Protein AF-A0A7S0SGT6-F1 (afdb_monomer_lite)

pLDDT: mean 94.24, std 4.9, range [61.28, 98.38]

Sequence (228 aa):
CDRKTGECRSRSALHLDAFAWVKRDSYLPAGSHGLKAVTKAKLGYNPVEVDPEDMLPFAQEQPHTMAAYSVSDAVSTYYLYMTYVHPFIFSLATIIPMSPDEVLRKGSGTLCEALLMVEAFRGNIVCPNKTASPGEKHYKGHLLESETYIGGHVECLEAGVFRSDIPCKFRLQPKGYQGLLDSLDDDLKYALQTEGKGMAPEDCGNYQEVRAAIASKLEALRDNPVQM

Radius of gyration: 28.77 Å; chains: 1; bounding box: 71×46×70 Å

Secondary structure (DSSP, 8-state):
--TTT-----SSS----HHHHHHHHS---GGG-SHHHHIIIIISS------GGGHHHHHHH-HHHHHHHHHHHHHHHHHHIIIIIHHHHHHHHHHSSS-HHHHHHS-HHHHHHHHHHHHHHHTTPPPPPPPPPPS--EETTEE-S--------------S---TTS---EE--HHHHHHHHHHHHHHHHHIIIIITTS--GGG-TTHHHHHHHHHHHHHHHHH--EE-

Structure (mmCIF, N/CA/C/O backbone):
data_AF-A0A7S0SGT6-F1
#
_entry.id   AF-A0A7S0SGT6-F1
#
loop_
_atom_site.group_PDB
_atom_site.id
_atom_site.type_symbol
_atom_site.label_atom_id
_atom_site.label_alt_id
_atom_site.label_comp_id
_atom_site.label_asym_id
_atom_site.label_entity_id
_atom_site.label_seq_id
_atom_site.pdbx_PDB_ins_code
_atom_site.Cartn_x
_atom_site.Cartn_y
_atom_site.Cartn_z
_atom_site.occupancy
_atom_site.B_iso_or_equiv
_atom_site.auth_seq_id
_atom_site.auth_comp_id
_atom_site.auth_asym_id
_atom_site.auth_atom_id
_atom_site.pdbx_PDB_model_num
ATOM 1 N N . CYS A 1 1 ? 6.553 -10.078 -29.722 1.00 61.28 1 CYS A N 1
ATOM 2 C CA . CYS A 1 1 ? 5.843 -9.158 -28.816 1.00 61.28 1 CYS A CA 1
ATOM 3 C C . CYS A 1 1 ? 4.440 -8.942 -29.362 1.00 61.28 1 CYS A C 1
ATOM 5 O O . CYS A 1 1 ? 4.258 -8.990 -30.579 1.00 61.28 1 CYS A O 1
ATOM 7 N N . ASP A 1 2 ? 3.454 -8.824 -28.480 1.00 73.50 2 ASP A N 1
ATOM 8 C CA . ASP A 1 2 ? 2.072 -8.521 -28.834 1.00 73.50 2 ASP A CA 1
ATOM 9 C C . ASP A 1 2 ? 2.040 -7.157 -29.535 1.00 73.50 2 ASP A C 1
ATOM 11 O O . ASP A 1 2 ? 2.496 -6.153 -28.993 1.00 73.50 2 ASP A O 1
ATOM 15 N N . ARG A 1 3 ? 1.552 -7.125 -30.778 1.00 73.44 3 ARG A N 1
ATOM 16 C CA . ARG A 1 3 ? 1.540 -5.905 -31.597 1.00 73.44 3 ARG A CA 1
ATOM 17 C C . ARG A 1 3 ? 0.498 -4.883 -31.137 1.00 73.44 3 ARG A C 1
ATOM 19 O O . ARG A 1 3 ? 0.587 -3.735 -31.551 1.00 73.44 3 ARG A O 1
ATOM 26 N N . LYS A 1 4 ? -0.489 -5.287 -30.331 1.00 76.62 4 LYS A N 1
ATOM 27 C CA . LYS A 1 4 ? -1.540 -4.401 -29.817 1.00 76.62 4 LYS A CA 1
ATOM 28 C C . LYS A 1 4 ? -1.130 -3.740 -28.510 1.00 76.62 4 LYS A C 1
ATOM 30 O O . LYS A 1 4 ? -1.381 -2.556 -28.337 1.00 76.62 4 LYS A O 1
ATOM 35 N N . THR A 1 5 ? -0.519 -4.496 -27.601 1.00 81.31 5 THR A N 1
ATOM 36 C CA . THR A 1 5 ? -0.118 -3.978 -26.281 1.00 81.31 5 THR A CA 1
ATOM 37 C C . THR A 1 5 ? 1.349 -3.557 -26.217 1.00 81.31 5 THR A C 1
ATOM 39 O O . THR A 1 5 ? 1.741 -2.869 -25.283 1.00 81.31 5 THR A O 1
ATOM 42 N N . GLY A 1 6 ? 2.175 -3.966 -27.185 1.00 84.62 6 GLY A N 1
ATOM 43 C CA . GLY A 1 6 ? 3.627 -3.765 -27.152 1.00 84.62 6 GLY A CA 1
ATOM 44 C C . GLY A 1 6 ? 4.355 -4.713 -26.192 1.00 84.62 6 GLY A C 1
ATOM 45 O O . GLY A 1 6 ? 5.578 -4.671 -26.091 1.00 84.62 6 GLY A O 1
ATOM 46 N N . GLU A 1 7 ? 3.638 -5.602 -25.503 1.00 89.25 7 GLU A N 1
ATOM 47 C CA . GLU A 1 7 ? 4.208 -6.462 -24.470 1.00 89.25 7 GLU A CA 1
ATOM 48 C C . GLU A 1 7 ? 4.939 -7.666 -25.073 1.00 89.25 7 GLU A C 1
ATOM 50 O O . GLU A 1 7 ? 4.421 -8.398 -25.924 1.00 89.25 7 GLU A O 1
ATOM 55 N N . CYS A 1 8 ? 6.153 -7.937 -24.606 1.00 90.06 8 CYS A N 1
ATOM 56 C CA . CYS A 1 8 ? 6.873 -9.139 -25.001 1.00 90.06 8 CYS A CA 1
ATOM 57 C C . CYS A 1 8 ? 6.457 -10.312 -24.108 1.00 90.06 8 CYS A C 1
ATOM 59 O O . CYS A 1 8 ? 6.700 -10.309 -22.907 1.00 90.06 8 CYS A O 1
ATOM 61 N N . ARG A 1 9 ? 5.795 -11.302 -24.715 1.00 88.88 9 ARG A N 1
ATOM 62 C CA . ARG A 1 9 ? 5.305 -12.525 -24.069 1.00 88.88 9 ARG A CA 1
ATOM 63 C C . ARG A 1 9 ? 5.860 -13.746 -24.792 1.00 88.88 9 ARG A C 1
ATOM 65 O O . ARG A 1 9 ? 6.100 -13.691 -26.002 1.00 88.88 9 ARG A O 1
ATOM 72 N N . SER A 1 10 ? 6.023 -14.847 -24.069 1.00 88.56 10 SER A N 1
ATOM 73 C CA . SER A 1 10 ? 6.433 -16.132 -24.637 1.00 88.56 10 SER A CA 1
ATOM 74 C C . SER A 1 10 ? 5.564 -17.267 -24.087 1.00 88.56 10 SER A C 1
ATOM 76 O O . SER A 1 10 ? 4.900 -17.103 -23.066 1.00 88.56 10 SER A O 1
ATOM 78 N N . ARG A 1 11 ? 5.536 -18.412 -24.782 1.00 86.44 11 ARG A N 1
ATOM 79 C CA . ARG A 1 11 ? 4.749 -19.583 -24.352 1.00 86.44 11 ARG A CA 1
ATOM 80 C C . ARG A 1 11 ? 5.443 -20.400 -23.263 1.00 86.44 11 ARG A C 1
ATOM 82 O O . ARG A 1 11 ? 4.766 -20.998 -22.440 1.00 86.44 11 ARG A O 1
ATOM 89 N N . SER A 1 12 ? 6.771 -20.461 -23.296 1.00 91.06 12 SER A N 1
ATOM 90 C CA . SER A 1 12 ? 7.583 -21.342 -22.448 1.00 91.06 12 SER A CA 1
ATOM 91 C C . SER A 1 12 ? 8.250 -20.623 -21.276 1.00 91.06 12 SER A C 1
ATOM 93 O O . SER A 1 12 ? 8.694 -21.279 -20.342 1.00 91.06 12 SER A O 1
ATOM 95 N N . ALA A 1 13 ? 8.333 -19.293 -21.319 1.00 91.75 13 ALA A N 1
ATOM 96 C CA . ALA A 1 13 ? 8.926 -18.466 -20.276 1.00 91.75 13 ALA A CA 1
ATOM 97 C C . ALA A 1 13 ? 8.054 -17.236 -19.992 1.00 91.75 13 ALA A C 1
ATOM 99 O O . ALA A 1 13 ? 7.666 -16.496 -20.903 1.00 91.75 13 ALA A O 1
ATOM 100 N N . LEU A 1 14 ? 7.758 -17.010 -18.715 1.00 93.19 14 LEU A N 1
ATOM 101 C CA . LEU A 1 14 ? 7.015 -15.837 -18.269 1.00 93.19 14 LEU A CA 1
ATOM 102 C C . LEU A 1 14 ? 7.928 -14.611 -18.315 1.00 93.19 14 LEU A C 1
ATOM 104 O O . LEU A 1 14 ? 9.066 -14.663 -17.851 1.00 93.19 14 LEU A O 1
ATOM 108 N N . HIS A 1 15 ? 7.420 -13.504 -18.846 1.00 94.88 15 HIS A N 1
ATOM 109 C CA . HIS A 1 15 ? 8.108 -12.222 -18.790 1.00 94.88 15 HIS A CA 1
ATOM 110 C C . HIS A 1 15 ? 7.475 -11.394 -17.674 1.00 94.88 15 HIS A C 1
ATOM 112 O O . HIS A 1 15 ? 6.377 -10.865 -17.834 1.00 94.88 15 HIS A O 1
ATOM 118 N N . LEU A 1 16 ? 8.145 -11.303 -16.529 1.00 95.19 16 LEU A N 1
ATOM 119 C CA . LEU A 1 16 ? 7.627 -10.600 -15.357 1.00 95.19 16 LEU A CA 1
ATOM 120 C C . LEU A 1 16 ? 8.305 -9.237 -15.231 1.00 95.19 16 LEU A C 1
ATOM 122 O O . LEU A 1 16 ? 9.374 -9.106 -14.643 1.00 95.19 16 LEU A O 1
ATOM 126 N N . ASP A 1 17 ? 7.668 -8.229 -15.820 1.00 95.94 17 ASP A N 1
ATOM 127 C CA . ASP A 1 17 ? 8.129 -6.845 -15.764 1.00 95.94 17 ASP A CA 1
ATOM 128 C C . ASP A 1 17 ? 7.878 -6.247 -14.369 1.00 95.94 17 ASP A C 1
ATOM 130 O O . ASP A 1 17 ? 6.746 -5.904 -14.010 1.00 95.94 17 ASP A O 1
ATOM 134 N N . ALA A 1 18 ? 8.944 -6.104 -13.579 1.00 96.88 18 ALA A N 1
ATOM 135 C CA . ALA A 1 18 ? 8.877 -5.530 -12.238 1.00 96.88 18 ALA A CA 1
ATOM 136 C C . ALA A 1 18 ? 8.297 -4.105 -12.231 1.00 96.88 18 ALA A C 1
ATOM 138 O O . ALA A 1 18 ? 7.716 -3.691 -11.230 1.00 96.88 18 ALA A O 1
ATOM 139 N N . PHE A 1 19 ? 8.379 -3.364 -13.340 1.00 97.06 19 PHE A N 1
ATOM 140 C CA . PHE A 1 19 ? 7.822 -2.019 -13.425 1.00 97.06 19 PHE A CA 1
ATOM 141 C C . PHE A 1 19 ? 6.289 -2.007 -13.371 1.00 97.06 19 PHE A C 1
ATOM 143 O O . PHE A 1 19 ? 5.701 -1.084 -12.803 1.00 97.06 19 PHE A O 1
AT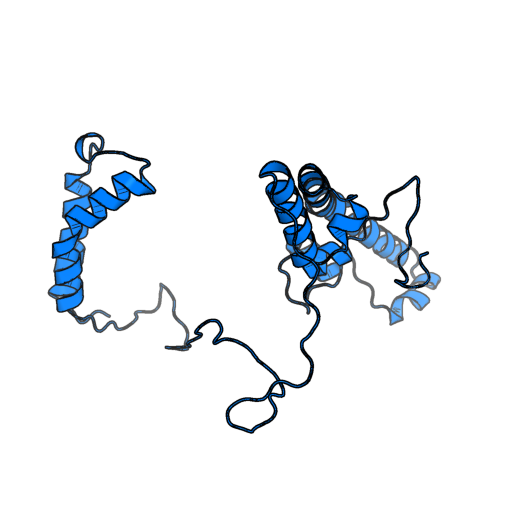OM 150 N N . ALA A 1 20 ? 5.627 -3.046 -13.891 1.00 96.19 20 ALA A N 1
ATOM 151 C CA . ALA A 1 20 ? 4.176 -3.195 -13.762 1.00 96.19 20 ALA A CA 1
ATOM 152 C C . ALA A 1 20 ? 3.764 -3.330 -12.286 1.00 96.19 20 ALA A C 1
ATOM 154 O O . ALA A 1 20 ? 2.832 -2.659 -11.837 1.00 96.19 20 ALA A O 1
ATOM 155 N N . TRP A 1 21 ? 4.525 -4.113 -11.514 1.00 98.00 21 TRP A N 1
ATOM 156 C CA . TRP A 1 21 ? 4.346 -4.223 -10.066 1.00 98.00 21 TRP A CA 1
ATOM 157 C C . TRP A 1 21 ? 4.651 -2.899 -9.357 1.00 98.00 21 TRP A C 1
ATOM 159 O O . TRP A 1 21 ? 3.884 -2.479 -8.494 1.00 98.00 21 TRP A O 1
ATOM 169 N N . VAL A 1 22 ? 5.717 -2.188 -9.751 1.00 97.88 22 VAL A N 1
ATOM 170 C CA . VAL A 1 22 ? 6.055 -0.880 -9.165 1.00 97.88 22 VAL A CA 1
ATOM 171 C C . VAL A 1 22 ? 4.887 0.094 -9.293 1.00 97.88 22 VAL A C 1
ATOM 173 O O . VAL A 1 22 ? 4.490 0.704 -8.303 1.00 97.88 22 VAL A O 1
ATOM 176 N N . LYS A 1 23 ? 4.286 0.207 -10.478 1.00 96.69 23 LYS A N 1
ATOM 177 C CA . LYS A 1 23 ? 3.174 1.138 -10.699 1.00 96.69 23 LYS A CA 1
ATOM 178 C C . LYS A 1 23 ? 1.919 0.783 -9.915 1.00 96.69 23 LYS A C 1
ATOM 180 O O . LYS A 1 23 ? 1.235 1.685 -9.442 1.00 96.69 23 LYS A O 1
ATOM 185 N N . ARG A 1 24 ? 1.588 -0.509 -9.839 1.00 96.69 24 ARG A N 1
ATOM 186 C CA . ARG A 1 24 ? 0.299 -0.966 -9.312 1.00 96.69 24 ARG A CA 1
ATOM 187 C C . ARG A 1 24 ? 0.330 -1.250 -7.813 1.00 96.69 24 ARG A C 1
ATOM 189 O O . ARG A 1 24 ? -0.599 -0.867 -7.113 1.00 96.69 24 ARG A O 1
ATOM 196 N N . ASP A 1 25 ? 1.389 -1.896 -7.335 1.00 97.50 25 ASP A N 1
ATOM 197 C CA . ASP A 1 25 ? 1.392 -2.584 -6.039 1.00 97.50 25 ASP A CA 1
ATOM 198 C C . ASP A 1 25 ? 2.491 -2.095 -5.082 1.00 97.50 25 ASP A C 1
ATOM 200 O O . ASP A 1 25 ? 2.506 -2.480 -3.915 1.00 97.50 25 ASP A O 1
ATOM 204 N N . SER A 1 26 ? 3.432 -1.248 -5.522 1.00 96.44 26 SER A N 1
ATOM 205 C CA . SER A 1 26 ? 4.535 -0.823 -4.641 1.00 96.44 26 SER A CA 1
ATOM 206 C C . SER A 1 26 ? 4.148 0.211 -3.584 1.00 96.44 26 SER A C 1
ATOM 208 O O . SER A 1 26 ? 4.917 0.396 -2.632 1.00 96.44 26 SER A O 1
ATOM 210 N N . TYR A 1 27 ? 3.008 0.890 -3.769 1.00 95.88 27 TYR A N 1
ATOM 211 C CA . TYR A 1 27 ? 2.570 2.063 -3.000 1.00 95.88 27 TYR A CA 1
ATOM 212 C C . TYR A 1 27 ? 3.562 3.240 -3.014 1.00 95.88 27 TYR A C 1
ATOM 214 O O . TYR A 1 27 ? 3.470 4.149 -2.191 1.00 95.88 27 TYR A O 1
ATOM 222 N N . LEU A 1 28 ? 4.517 3.251 -3.950 1.00 96.44 28 LEU A N 1
ATOM 223 C CA . LEU A 1 28 ? 5.422 4.381 -4.124 1.00 96.44 28 LEU A CA 1
ATOM 224 C C . LEU A 1 28 ? 4.722 5.518 -4.880 1.00 96.44 28 LEU A C 1
ATOM 226 O O . LEU A 1 28 ? 3.935 5.253 -5.796 1.00 96.44 28 LEU A O 1
ATOM 230 N N . PRO A 1 29 ? 5.025 6.787 -4.552 1.00 96.00 29 PRO A N 1
ATOM 231 C CA . PRO A 1 29 ? 4.527 7.917 -5.323 1.00 96.00 29 PRO A CA 1
ATOM 232 C C . PRO A 1 29 ? 5.068 7.853 -6.755 1.00 96.00 29 PRO A C 1
ATOM 234 O O . PRO A 1 29 ? 6.189 7.396 -6.980 1.00 96.00 29 PRO A O 1
ATOM 237 N N . ALA A 1 30 ? 4.294 8.354 -7.721 1.00 92.88 30 ALA A N 1
ATOM 238 C CA . ALA A 1 30 ? 4.632 8.267 -9.146 1.00 92.88 30 ALA A CA 1
ATOM 239 C C . ALA A 1 30 ? 6.024 8.840 -9.484 1.00 92.88 30 ALA A C 1
ATOM 241 O O . ALA A 1 30 ? 6.743 8.279 -10.307 1.00 92.88 30 ALA A O 1
ATOM 242 N N . GLY A 1 31 ? 6.451 9.903 -8.790 1.00 93.81 31 GLY A N 1
ATOM 243 C CA . GLY A 1 31 ? 7.789 10.492 -8.946 1.00 93.81 31 GLY A CA 1
ATOM 244 C C . GLY A 1 31 ? 8.949 9.609 -8.458 1.00 93.81 31 GLY A C 1
ATOM 245 O O . GLY A 1 31 ? 10.107 9.945 -8.672 1.00 93.81 31 GLY A O 1
ATOM 246 N N . SER A 1 32 ? 8.667 8.480 -7.805 1.00 95.12 32 SER A N 1
ATOM 247 C CA . SER A 1 32 ? 9.659 7.549 -7.251 1.00 95.12 32 SER A CA 1
ATOM 248 C C . SER A 1 32 ? 9.580 6.152 -7.872 1.00 95.12 32 SER A C 1
ATOM 250 O O . SER A 1 32 ? 10.050 5.186 -7.279 1.00 95.12 32 SER A O 1
ATOM 252 N N . HIS A 1 33 ? 8.994 6.023 -9.066 1.00 97.12 33 HIS A N 1
ATOM 253 C CA . HIS A 1 33 ? 8.891 4.740 -9.777 1.00 97.12 33 HIS A CA 1
ATOM 254 C C . HIS A 1 33 ? 10.156 4.358 -10.563 1.00 97.12 33 HIS A C 1
ATOM 256 O O . HIS A 1 33 ? 10.217 3.263 -11.117 1.00 97.12 33 HIS A O 1
ATOM 262 N N . GLY A 1 34 ? 11.165 5.232 -10.623 1.00 96.06 34 GLY A N 1
ATOM 263 C CA . GLY A 1 34 ? 12.453 4.919 -11.249 1.00 96.06 34 GLY A CA 1
ATOM 264 C C . GLY A 1 34 ? 13.243 3.874 -10.456 1.00 96.06 34 GLY A C 1
ATOM 265 O O . GLY A 1 34 ? 13.204 3.879 -9.224 1.00 96.06 34 GLY A O 1
ATOM 266 N N . LEU A 1 35 ? 13.996 3.011 -11.151 1.00 96.38 35 LEU A N 1
ATOM 267 C CA . LEU A 1 35 ? 14.708 1.874 -10.548 1.00 96.38 35 LEU A CA 1
ATOM 268 C C . LEU A 1 35 ? 15.567 2.289 -9.348 1.00 96.38 35 LEU A C 1
ATOM 270 O O . LEU A 1 35 ? 15.472 1.672 -8.296 1.00 96.38 35 LEU A O 1
ATOM 274 N N . LYS A 1 36 ? 16.308 3.397 -9.446 1.00 93.69 36 LYS A N 1
ATOM 275 C CA . LYS A 1 36 ? 17.099 3.945 -8.333 1.00 93.69 36 LYS A CA 1
ATOM 276 C C . LYS A 1 36 ? 16.270 4.196 -7.070 1.00 93.69 36 LYS A C 1
ATOM 278 O O . LYS A 1 36 ? 16.639 3.758 -5.980 1.00 93.69 36 LYS A O 1
ATOM 283 N N . ALA A 1 37 ? 15.161 4.922 -7.209 1.00 96.31 37 ALA A N 1
ATOM 284 C CA . ALA A 1 37 ? 14.299 5.273 -6.084 1.00 96.31 37 ALA A CA 1
ATOM 285 C C . ALA A 1 37 ? 13.630 4.025 -5.494 1.00 96.31 37 ALA A C 1
ATOM 287 O O . ALA A 1 37 ? 13.563 3.883 -4.273 1.00 96.31 37 ALA A O 1
ATOM 288 N N . VAL A 1 38 ? 13.214 3.094 -6.356 1.00 97.56 38 VAL A N 1
ATOM 289 C CA . VAL A 1 38 ? 12.639 1.807 -5.953 1.00 97.56 38 VAL A CA 1
ATOM 290 C C . VAL A 1 38 ? 13.663 0.966 -5.190 1.00 97.56 38 VAL A C 1
ATOM 292 O O . VAL A 1 38 ? 13.349 0.485 -4.106 1.00 97.56 38 VAL A O 1
ATOM 295 N N . THR A 1 39 ? 14.892 0.833 -5.691 1.00 96.88 39 THR A N 1
ATOM 296 C CA . THR A 1 39 ? 15.988 0.113 -5.024 1.00 96.88 39 THR A CA 1
ATOM 297 C C . THR A 1 39 ? 16.282 0.712 -3.656 1.00 96.88 39 THR A C 1
ATOM 299 O O . THR A 1 39 ? 16.334 -0.014 -2.668 1.00 96.88 39 THR A O 1
ATOM 302 N N . LYS A 1 40 ? 16.370 2.041 -3.553 1.00 96.69 40 LYS A N 1
ATOM 303 C CA . LYS A 1 40 ? 16.580 2.708 -2.265 1.00 96.69 40 LYS A CA 1
ATOM 304 C C . LYS A 1 40 ? 15.435 2.447 -1.284 1.00 96.69 40 LYS A C 1
ATOM 306 O O . LYS A 1 40 ? 15.685 2.140 -0.123 1.00 96.69 40 LYS A O 1
ATOM 311 N N . ALA A 1 41 ? 14.190 2.554 -1.745 1.00 96.88 41 ALA A N 1
ATOM 312 C CA . ALA A 1 41 ? 13.009 2.427 -0.895 1.00 96.88 41 ALA A CA 1
ATOM 313 C C . ALA A 1 41 ? 12.679 0.976 -0.504 1.00 96.88 41 ALA A C 1
ATOM 315 O O . ALA A 1 41 ? 12.153 0.747 0.582 1.00 96.88 41 ALA A O 1
ATOM 316 N N . LYS A 1 42 ? 12.938 0.005 -1.388 1.00 97.06 42 LYS A N 1
ATOM 317 C CA . LYS A 1 42 ? 12.569 -1.406 -1.195 1.00 97.06 42 LYS A CA 1
ATOM 318 C C . LYS A 1 42 ? 13.759 -2.284 -0.813 1.00 97.06 42 LYS A C 1
ATOM 320 O O . LYS A 1 42 ? 13.611 -3.144 0.037 1.00 97.06 42 LYS A O 1
ATOM 325 N N . LEU A 1 43 ? 14.935 -2.077 -1.399 1.00 96.88 43 LEU A N 1
ATOM 326 C CA . LEU A 1 43 ? 16.119 -2.912 -1.144 1.00 96.88 43 LEU A CA 1
ATOM 327 C C . LEU A 1 43 ? 17.099 -2.297 -0.132 1.00 96.88 43 LEU A C 1
ATOM 329 O O . LEU A 1 43 ? 17.994 -2.991 0.340 1.00 96.88 43 LEU A O 1
ATOM 333 N N . GLY A 1 44 ? 16.936 -1.022 0.232 1.00 95.69 44 GLY A N 1
ATOM 334 C CA . GLY A 1 44 ? 17.657 -0.405 1.350 1.00 95.69 44 GLY A CA 1
ATOM 335 C C . GLY A 1 44 ? 19.112 -0.015 1.068 1.00 95.69 44 GLY A C 1
ATOM 336 O O . GLY A 1 44 ? 19.849 0.276 2.006 1.00 95.69 44 GLY A O 1
ATOM 337 N N . TYR A 1 45 ? 19.535 0.030 -0.199 1.00 94.69 45 TYR A N 1
ATOM 338 C CA . TYR A 1 45 ? 20.858 0.525 -0.598 1.00 94.69 45 TYR A CA 1
ATOM 339 C C . TYR A 1 45 ? 20.766 1.525 -1.758 1.00 94.69 45 TYR A C 1
ATOM 341 O O . TYR A 1 45 ? 19.760 1.592 -2.465 1.00 94.69 45 TYR A O 1
ATOM 349 N N . ASN A 1 46 ? 21.822 2.321 -1.954 1.00 94.06 46 ASN A N 1
ATOM 350 C CA . ASN A 1 46 ? 21.924 3.238 -3.091 1.00 94.06 46 ASN A CA 1
ATOM 351 C C . ASN A 1 46 ? 22.647 2.523 -4.250 1.00 94.06 46 ASN A C 1
ATOM 353 O O . ASN A 1 46 ? 23.812 2.162 -4.069 1.00 94.06 46 ASN A O 1
ATOM 357 N N . PRO A 1 47 ? 21.991 2.278 -5.400 1.00 93.06 47 PRO A N 1
ATOM 358 C CA . PRO A 1 47 ? 22.652 1.679 -6.558 1.00 93.06 47 PRO A CA 1
ATOM 359 C C . PRO A 1 47 ? 23.637 2.658 -7.212 1.00 93.06 47 PRO A C 1
ATOM 361 O O . PRO A 1 47 ? 23.601 3.860 -6.940 1.00 93.06 47 PRO A O 1
ATOM 364 N N . VAL A 1 48 ? 24.508 2.129 -8.077 1.00 92.06 48 VAL A N 1
ATOM 365 C CA . VAL A 1 48 ? 25.411 2.946 -8.901 1.00 92.06 48 VAL A CA 1
ATOM 366 C C . VAL A 1 48 ? 24.572 3.782 -9.864 1.00 92.06 48 VAL A C 1
ATOM 368 O O . VAL A 1 48 ? 23.599 3.287 -10.427 1.00 92.06 48 VAL A O 1
ATOM 371 N N . GLU A 1 49 ? 24.946 5.041 -10.056 1.00 90.88 49 GLU A N 1
ATOM 372 C CA . GLU A 1 49 ? 24.235 5.976 -10.923 1.00 90.88 49 GLU A CA 1
ATOM 373 C C . GLU A 1 49 ? 25.183 6.539 -11.976 1.00 90.88 49 GLU A C 1
ATOM 375 O O . GLU A 1 49 ? 26.325 6.886 -11.673 1.00 90.88 49 GLU A O 1
ATOM 380 N N . VAL A 1 50 ? 24.689 6.601 -13.207 1.00 92.81 50 VAL A N 1
ATOM 381 C CA . VAL A 1 50 ? 25.337 7.236 -14.352 1.00 92.81 50 VAL A CA 1
ATOM 382 C C . VAL A 1 50 ? 24.253 8.033 -15.063 1.00 92.81 50 VAL A C 1
ATOM 384 O O . VAL A 1 50 ? 23.178 7.489 -15.336 1.00 92.81 50 VAL A O 1
ATOM 387 N N . ASP A 1 51 ? 24.517 9.308 -15.338 1.00 94.19 51 ASP A N 1
ATOM 388 C CA . ASP A 1 51 ? 23.589 10.126 -16.108 1.00 94.19 51 ASP A CA 1
ATOM 389 C C . ASP A 1 51 ? 23.487 9.576 -17.542 1.00 94.19 51 ASP A C 1
ATOM 391 O O . ASP A 1 51 ? 24.510 9.224 -18.138 1.00 94.19 51 ASP A O 1
ATOM 395 N N . PRO A 1 52 ? 22.279 9.480 -18.133 1.00 94.38 52 PRO A N 1
ATOM 396 C CA . PRO A 1 52 ? 22.109 8.908 -19.470 1.00 94.38 52 PRO A CA 1
ATOM 397 C C . PRO A 1 52 ? 22.987 9.556 -20.551 1.00 94.38 52 PRO A C 1
ATOM 399 O O . PRO A 1 52 ? 23.451 8.865 -21.456 1.00 94.38 52 PRO A O 1
ATOM 402 N N . GLU A 1 53 ? 23.256 10.858 -20.429 1.00 96.19 53 GLU A N 1
ATOM 403 C CA . GLU A 1 53 ? 24.100 11.620 -21.359 1.00 96.19 53 GLU A CA 1
ATOM 404 C C . GLU A 1 53 ? 25.586 11.217 -21.282 1.00 96.19 53 GLU A C 1
ATOM 406 O O . GLU A 1 53 ? 26.300 11.286 -22.284 1.00 96.19 53 GLU A O 1
ATOM 411 N N . ASP A 1 54 ? 26.039 10.712 -20.132 1.00 96.00 54 ASP A N 1
ATOM 412 C CA . ASP A 1 54 ? 27.426 10.292 -19.904 1.00 96.00 54 ASP A CA 1
ATOM 413 C C . ASP A 1 54 ? 27.673 8.824 -20.276 1.00 96.00 54 ASP A C 1
ATOM 415 O O . ASP A 1 54 ? 28.821 8.390 -20.398 1.00 96.00 54 ASP A O 1
ATOM 419 N N . MET A 1 55 ? 26.613 8.042 -20.515 1.00 95.25 55 MET A N 1
ATOM 420 C CA . MET A 1 55 ? 26.729 6.614 -20.827 1.00 95.25 55 MET A CA 1
ATOM 421 C C . MET A 1 55 ? 27.595 6.340 -22.061 1.00 95.25 55 MET A C 1
ATOM 423 O O . MET A 1 55 ? 28.402 5.406 -22.059 1.00 95.25 55 MET A O 1
ATOM 427 N N . LEU A 1 56 ? 27.427 7.129 -23.128 1.00 95.56 56 LEU A N 1
ATOM 428 C CA . LEU A 1 56 ? 28.164 6.939 -24.378 1.00 95.56 56 LEU A CA 1
ATOM 429 C C . LEU A 1 56 ? 29.648 7.335 -24.242 1.00 95.56 56 LEU A C 1
ATOM 431 O O . LEU A 1 56 ? 30.492 6.515 -24.617 1.00 95.56 56 LEU A O 1
ATOM 435 N N . PRO A 1 57 ? 29.997 8.513 -23.686 1.00 96.75 57 PRO A N 1
ATOM 436 C CA . PRO A 1 57 ? 31.382 8.829 -23.337 1.00 96.75 57 PRO A CA 1
ATOM 437 C C . PRO A 1 57 ? 32.026 7.771 -22.431 1.00 96.75 57 PRO A C 1
ATOM 439 O O . PRO A 1 57 ? 33.101 7.255 -22.743 1.00 96.75 57 PRO A O 1
ATOM 442 N N . PHE A 1 58 ? 31.348 7.360 -21.352 1.00 96.44 58 PHE A N 1
ATOM 443 C CA . PHE A 1 58 ? 31.897 6.390 -20.402 1.00 96.44 58 PHE A CA 1
ATOM 444 C C . PHE A 1 58 ? 32.090 5.005 -21.014 1.00 96.44 58 PHE A C 1
ATOM 446 O O . PHE A 1 58 ? 33.004 4.292 -20.609 1.00 96.44 58 PHE A O 1
ATOM 453 N N . ALA A 1 59 ? 31.304 4.617 -22.018 1.00 94.62 59 ALA A N 1
ATOM 454 C CA . ALA A 1 59 ? 31.542 3.366 -22.731 1.00 94.62 59 ALA A CA 1
ATOM 455 C C . ALA A 1 59 ? 32.928 3.324 -23.407 1.00 94.62 59 ALA A C 1
ATOM 457 O O . ALA A 1 59 ? 33.509 2.245 -23.523 1.00 94.62 59 ALA A O 1
ATOM 458 N N . GLN A 1 60 ? 33.466 4.473 -23.832 1.00 95.44 60 GLN A N 1
ATOM 459 C CA . GLN A 1 60 ? 34.784 4.574 -24.466 1.00 95.44 60 GLN A CA 1
ATOM 460 C C . GLN A 1 60 ? 35.889 4.866 -23.447 1.00 95.44 60 GLN A C 1
ATOM 462 O O . GLN A 1 60 ? 36.934 4.218 -23.461 1.00 95.44 60 GLN A O 1
ATOM 467 N N . GLU A 1 61 ? 35.654 5.833 -22.561 1.00 97.56 61 GLU A N 1
ATOM 468 C CA . GLU A 1 61 ? 36.676 6.371 -21.661 1.00 97.56 61 GLU A CA 1
ATOM 469 C C . GLU A 1 61 ? 36.763 5.611 -20.329 1.00 97.56 61 GLU A C 1
ATOM 471 O O . GLU A 1 61 ? 37.842 5.486 -19.750 1.00 97.56 61 GLU A O 1
ATOM 476 N N . GLN A 1 62 ? 35.636 5.084 -19.835 1.00 96.44 62 GLN A N 1
ATOM 477 C CA . GLN A 1 62 ? 35.509 4.456 -18.513 1.00 96.44 62 GLN A CA 1
ATOM 478 C C . GLN A 1 62 ? 34.656 3.167 -18.544 1.00 96.44 62 GLN A C 1
ATOM 480 O O . GLN A 1 62 ? 33.666 3.044 -17.811 1.00 96.44 62 GLN A O 1
ATOM 485 N N . PRO A 1 63 ? 35.029 2.151 -19.349 1.00 96.25 63 PRO A N 1
ATOM 486 C CA . PRO A 1 63 ? 34.203 0.959 -19.548 1.00 96.25 63 PRO A CA 1
ATOM 487 C C . PRO A 1 63 ? 33.957 0.169 -18.254 1.00 96.25 63 PRO A C 1
ATOM 489 O O . PRO A 1 63 ? 32.921 -0.477 -18.114 1.00 96.25 63 PRO A O 1
ATOM 492 N N . HIS A 1 64 ? 34.875 0.239 -17.282 1.00 95.94 64 HIS A N 1
ATOM 493 C CA . HIS A 1 64 ? 34.692 -0.399 -15.977 1.00 95.94 64 HIS A CA 1
ATOM 494 C C . HIS A 1 64 ? 33.535 0.227 -15.181 1.00 95.94 64 HIS A C 1
ATOM 496 O O . HIS A 1 64 ? 32.728 -0.506 -14.611 1.00 95.94 64 HIS A O 1
ATOM 502 N N . THR A 1 65 ? 33.407 1.558 -15.196 1.00 94.50 65 THR A N 1
ATOM 503 C CA . THR A 1 65 ? 32.301 2.285 -14.553 1.00 94.50 65 THR A CA 1
ATOM 504 C C . THR A 1 65 ? 30.966 1.913 -15.196 1.00 94.50 65 THR A C 1
ATOM 506 O O . THR A 1 65 ? 30.019 1.568 -14.489 1.00 94.50 65 THR A O 1
ATOM 509 N N . MET A 1 66 ? 30.899 1.880 -16.534 1.00 96.50 66 MET A N 1
ATOM 510 C CA . MET A 1 66 ? 29.681 1.463 -17.243 1.00 96.50 66 MET A CA 1
ATOM 511 C C . MET A 1 66 ? 29.319 -0.003 -16.999 1.00 96.50 66 MET A C 1
ATOM 513 O O . MET A 1 66 ? 28.142 -0.331 -16.842 1.00 96.50 66 MET A O 1
ATOM 517 N N . ALA A 1 67 ? 30.311 -0.893 -16.920 1.00 95.81 67 ALA A N 1
ATOM 518 C CA . ALA A 1 67 ? 30.078 -2.287 -16.564 1.00 95.81 67 ALA A CA 1
ATOM 519 C C . ALA A 1 67 ? 29.529 -2.419 -15.134 1.00 95.81 67 ALA A C 1
ATOM 521 O O . ALA A 1 67 ? 28.565 -3.151 -14.918 1.00 95.81 67 ALA A O 1
ATOM 522 N N . ALA A 1 68 ? 30.091 -1.684 -14.169 1.00 95.38 68 ALA A N 1
ATOM 523 C CA . ALA A 1 68 ? 29.611 -1.676 -12.789 1.00 95.38 68 ALA A CA 1
ATOM 524 C C . ALA A 1 68 ? 28.171 -1.149 -12.679 1.00 95.38 68 ALA A C 1
ATOM 526 O O . ALA A 1 68 ? 27.356 -1.755 -11.984 1.00 95.38 68 ALA A O 1
ATOM 527 N N . TYR A 1 69 ? 27.838 -0.076 -13.403 1.00 96.31 69 TYR A N 1
ATOM 528 C CA . TYR A 1 69 ? 26.474 0.450 -13.500 1.00 96.31 69 TYR A CA 1
ATOM 529 C C . TYR A 1 69 ? 25.498 -0.590 -14.079 1.00 96.31 69 TYR A C 1
ATOM 531 O O . TYR A 1 69 ? 24.486 -0.903 -13.455 1.00 96.31 69 TYR A O 1
ATOM 539 N N . SER A 1 70 ? 25.852 -1.214 -15.207 1.00 96.25 70 SER A N 1
ATOM 540 C CA . SER A 1 70 ? 25.043 -2.262 -15.848 1.00 96.25 70 SER A CA 1
ATOM 541 C C . SER A 1 70 ? 24.773 -3.453 -14.915 1.00 96.25 70 SER A C 1
ATOM 543 O O . SER A 1 70 ? 23.638 -3.918 -14.781 1.00 96.25 70 SER A O 1
ATOM 545 N N . VAL A 1 71 ? 25.800 -3.916 -14.193 1.00 96.62 71 VAL A N 1
ATOM 546 C CA . VAL A 1 71 ? 25.650 -4.981 -13.190 1.00 96.62 71 VAL A CA 1
ATOM 547 C C . VAL A 1 71 ? 24.793 -4.514 -12.010 1.00 96.62 71 VAL A C 1
ATOM 549 O O . VAL A 1 71 ? 23.982 -5.293 -11.511 1.00 96.62 71 VAL A O 1
ATOM 552 N N . SER A 1 72 ? 24.925 -3.257 -11.576 1.00 96.19 72 SER A N 1
ATOM 553 C CA . SER A 1 72 ? 24.120 -2.690 -10.488 1.00 96.19 72 SER A CA 1
ATOM 554 C C . SER A 1 72 ? 22.623 -2.733 -10.805 1.00 96.19 72 SER A C 1
ATOM 556 O O . SER A 1 72 ? 21.835 -3.155 -9.953 1.00 96.19 72 SER A O 1
ATOM 558 N N . ASP A 1 73 ? 22.230 -2.391 -12.032 1.00 97.38 73 ASP A N 1
ATOM 559 C CA . ASP A 1 73 ? 20.836 -2.453 -12.482 1.00 97.38 73 ASP A CA 1
ATOM 560 C C . ASP A 1 73 ? 20.314 -3.891 -12.561 1.00 97.38 73 ASP A C 1
ATOM 562 O O . ASP A 1 73 ? 19.199 -4.176 -12.109 1.00 97.38 73 ASP A O 1
ATOM 566 N N . ALA A 1 74 ? 21.126 -4.825 -13.065 1.00 97.88 74 ALA A N 1
ATOM 567 C CA . ALA A 1 74 ? 20.761 -6.239 -13.128 1.00 97.88 74 ALA A CA 1
ATOM 568 C C . ALA A 1 74 ? 20.561 -6.843 -11.727 1.00 97.88 74 ALA A C 1
ATOM 570 O O . ALA A 1 74 ? 19.562 -7.520 -11.476 1.00 97.88 74 ALA A O 1
ATOM 571 N N . VAL A 1 75 ? 21.476 -6.555 -10.796 1.00 97.56 75 VAL A N 1
ATOM 572 C CA . VAL A 1 75 ? 21.399 -6.989 -9.392 1.00 97.56 75 VAL A CA 1
ATOM 573 C C . VAL A 1 75 ? 20.169 -6.390 -8.712 1.00 97.56 75 VAL A C 1
ATOM 575 O O . VAL A 1 75 ? 19.398 -7.118 -8.085 1.00 97.56 75 VAL A O 1
ATOM 578 N N . SER A 1 76 ? 19.942 -5.087 -8.888 1.00 97.56 76 SER A N 1
ATOM 579 C CA . SER A 1 76 ? 18.776 -4.391 -8.336 1.00 97.56 76 SER A CA 1
ATOM 580 C C . SER A 1 76 ? 17.470 -4.991 -8.855 1.00 97.56 76 SER A C 1
ATOM 582 O O . SER A 1 76 ? 16.571 -5.294 -8.074 1.00 97.56 76 SER A O 1
ATOM 584 N N . THR A 1 77 ? 17.383 -5.236 -10.163 1.00 98.25 77 THR A N 1
ATOM 585 C CA . THR A 1 77 ? 16.204 -5.834 -10.802 1.00 98.25 77 THR A CA 1
ATOM 586 C C . THR A 1 77 ? 15.958 -7.256 -10.303 1.00 98.25 77 THR A C 1
ATOM 588 O O . THR A 1 77 ? 14.829 -7.598 -9.950 1.00 98.25 77 THR A O 1
ATOM 591 N N . TYR A 1 78 ? 17.007 -8.078 -10.222 1.00 98.38 78 TYR A N 1
ATOM 592 C CA . TYR A 1 78 ? 16.906 -9.458 -9.755 1.00 98.38 78 TYR A CA 1
ATOM 593 C C . TYR A 1 78 ? 16.422 -9.540 -8.305 1.00 98.38 78 TYR A C 1
ATOM 595 O O . TYR A 1 78 ? 15.475 -10.272 -8.015 1.00 98.38 78 TYR A O 1
ATOM 603 N N . TYR A 1 79 ? 17.022 -8.773 -7.390 1.00 98.25 79 TYR A N 1
ATOM 604 C CA . TYR A 1 79 ? 16.625 -8.811 -5.983 1.00 98.25 79 TYR A CA 1
ATOM 605 C C . TYR A 1 79 ? 15.275 -8.141 -5.733 1.00 98.25 79 TYR A C 1
ATOM 607 O O . TYR A 1 79 ? 14.513 -8.642 -4.905 1.00 98.25 79 TYR A O 1
ATOM 615 N N . LEU A 1 80 ? 14.924 -7.083 -6.473 1.00 98.19 80 LEU A N 1
ATOM 616 C CA . LEU A 1 80 ? 13.577 -6.507 -6.436 1.00 98.19 80 LEU A CA 1
ATOM 617 C C . LEU A 1 80 ? 12.539 -7.560 -6.833 1.00 98.19 80 LEU A C 1
ATOM 619 O O . LEU A 1 80 ? 11.539 -7.749 -6.138 1.00 98.19 80 LEU A O 1
ATOM 623 N N . TYR A 1 81 ? 12.808 -8.282 -7.921 1.00 98.31 81 TYR A N 1
ATOM 624 C CA . TYR A 1 81 ? 11.958 -9.366 -8.381 1.00 98.31 81 TYR A CA 1
ATOM 625 C C . TYR A 1 81 ? 11.850 -10.482 -7.339 1.00 98.31 81 TYR A C 1
ATOM 627 O O . TYR A 1 81 ? 10.746 -10.790 -6.900 1.00 98.31 81 TYR A O 1
ATOM 635 N N . MET A 1 82 ? 12.970 -11.063 -6.907 1.00 98.25 82 MET A N 1
ATOM 636 C CA . MET A 1 82 ? 12.971 -12.221 -6.009 1.00 98.25 82 MET A CA 1
ATOM 637 C C . MET A 1 82 ? 12.371 -11.912 -4.637 1.00 98.25 82 MET A C 1
ATOM 639 O O . MET A 1 82 ? 11.686 -12.757 -4.067 1.00 98.25 82 MET A O 1
ATOM 643 N N . THR A 1 83 ? 12.608 -10.709 -4.114 1.00 97.81 83 THR A N 1
ATOM 644 C CA . THR A 1 83 ? 12.167 -10.330 -2.764 1.00 97.81 83 THR A CA 1
ATOM 645 C C . THR A 1 83 ? 10.704 -9.903 -2.738 1.00 97.81 83 THR A C 1
ATOM 647 O O . THR A 1 83 ? 9.980 -10.265 -1.816 1.00 97.81 83 THR A O 1
ATOM 650 N N . TYR A 1 84 ? 10.258 -9.139 -3.741 1.00 97.94 84 TYR A N 1
ATOM 651 C CA . TYR A 1 84 ? 8.938 -8.504 -3.715 1.00 97.94 84 TYR A CA 1
ATOM 652 C C . TYR A 1 84 ? 7.983 -9.063 -4.765 1.00 97.94 84 TYR A C 1
ATOM 654 O O . TYR A 1 84 ? 6.875 -9.474 -4.430 1.00 97.94 84 TYR A O 1
ATOM 662 N N . VAL A 1 85 ? 8.389 -9.091 -6.036 1.00 98.12 85 VAL A N 1
ATOM 663 C CA . VAL A 1 85 ? 7.473 -9.407 -7.146 1.00 98.12 85 VAL A CA 1
ATOM 664 C C . VAL A 1 85 ? 7.140 -10.897 -7.193 1.00 98.12 85 VAL A C 1
ATOM 666 O O . VAL A 1 85 ? 5.976 -11.265 -7.321 1.00 98.12 85 VAL A O 1
ATOM 669 N N . HIS A 1 86 ? 8.147 -11.760 -7.082 1.00 98.19 86 HIS A N 1
ATOM 670 C CA . HIS A 1 86 ? 8.011 -13.203 -7.229 1.00 98.19 86 HIS A CA 1
ATOM 671 C C . HIS A 1 86 ? 7.043 -13.815 -6.204 1.00 98.19 86 HIS A C 1
ATOM 673 O O . HIS A 1 86 ? 6.019 -14.353 -6.634 1.00 98.19 86 HIS A O 1
ATOM 679 N N . PRO A 1 87 ? 7.282 -13.712 -4.877 1.00 98.12 87 PRO A N 1
ATOM 680 C CA . PRO A 1 87 ? 6.371 -14.301 -3.900 1.00 98.12 87 PRO A CA 1
ATOM 681 C C . PRO A 1 87 ? 4.968 -13.701 -4.009 1.00 98.12 87 PRO A C 1
ATOM 683 O O . PRO A 1 87 ? 3.990 -14.435 -3.904 1.00 98.12 87 PRO A O 1
ATOM 686 N N . PHE A 1 88 ? 4.849 -12.401 -4.284 1.00 98.12 88 PHE A N 1
ATOM 687 C CA . PHE A 1 88 ? 3.560 -11.724 -4.385 1.00 98.12 88 PHE A CA 1
ATOM 688 C C . PHE A 1 88 ? 2.729 -12.214 -5.577 1.00 98.12 88 PHE A C 1
ATOM 690 O O . PHE A 1 88 ? 1.606 -12.684 -5.398 1.00 98.12 88 PHE A O 1
ATOM 697 N N . ILE A 1 89 ? 3.281 -12.158 -6.792 1.00 98.19 89 ILE A N 1
ATOM 698 C CA . ILE A 1 89 ? 2.550 -12.508 -8.015 1.00 98.19 89 ILE A CA 1
ATOM 699 C C . ILE A 1 89 ? 2.224 -13.998 -8.062 1.00 98.19 89 ILE A C 1
ATOM 701 O O . ILE A 1 89 ? 1.101 -14.360 -8.412 1.00 98.19 89 ILE A O 1
ATOM 705 N N . PHE A 1 90 ? 3.165 -14.867 -7.684 1.00 97.94 90 PHE A N 1
ATOM 706 C CA . PHE A 1 90 ? 2.898 -16.304 -7.677 1.00 97.94 90 PHE A CA 1
ATOM 707 C C . PHE A 1 90 ? 1.907 -16.697 -6.581 1.00 97.94 90 PHE A C 1
ATOM 709 O O . PHE A 1 90 ? 1.042 -17.523 -6.855 1.00 97.94 90 PHE A O 1
ATOM 716 N N . SER A 1 91 ? 1.947 -16.069 -5.397 1.00 98.06 91 SER A N 1
ATOM 717 C CA . SER A 1 91 ? 0.927 -16.301 -4.362 1.00 98.06 91 SER A CA 1
ATOM 718 C C . SER A 1 91 ? -0.454 -15.841 -4.825 1.00 98.06 91 SER A C 1
ATOM 720 O O . SER A 1 91 ? -1.423 -16.580 -4.680 1.00 98.06 91 SER A O 1
ATOM 722 N N . LEU A 1 92 ? -0.563 -14.666 -5.452 1.00 97.38 92 LEU A N 1
ATOM 723 C CA . LEU A 1 92 ? -1.830 -14.184 -6.010 1.00 97.38 92 LEU A CA 1
ATOM 724 C C . LEU A 1 92 ? -2.375 -15.100 -7.113 1.00 97.38 92 LEU A C 1
ATOM 726 O O . LEU A 1 92 ? -3.575 -15.371 -7.154 1.00 97.38 92 LEU A O 1
ATOM 730 N N . ALA A 1 93 ? -1.500 -15.631 -7.967 1.00 96.94 93 ALA A N 1
ATOM 731 C CA . ALA A 1 93 ? -1.879 -16.579 -9.011 1.00 96.94 93 ALA A CA 1
ATOM 732 C C . ALA A 1 93 ? -2.359 -17.942 -8.467 1.00 96.94 93 ALA A C 1
ATOM 734 O O . ALA A 1 93 ? -2.907 -18.730 -9.231 1.00 96.94 93 ALA A O 1
ATOM 735 N N . THR A 1 94 ? -2.199 -18.234 -7.167 1.00 97.19 94 THR A N 1
ATOM 736 C CA . THR A 1 94 ? -2.788 -19.447 -6.560 1.00 97.19 94 THR A CA 1
ATOM 737 C C . THR A 1 94 ? -4.296 -19.338 -6.338 1.00 97.19 94 THR A C 1
ATOM 739 O O . THR A 1 94 ? -4.982 -20.359 -6.326 1.00 97.19 94 THR A O 1
ATOM 742 N N . ILE A 1 95 ? -4.817 -18.118 -6.171 1.00 96.56 95 ILE A N 1
ATOM 743 C CA . ILE A 1 95 ? -6.237 -17.860 -5.886 1.00 96.56 95 ILE A CA 1
ATOM 744 C C . ILE A 1 95 ? -6.964 -17.191 -7.055 1.00 96.56 95 ILE A C 1
ATOM 746 O O . ILE A 1 95 ? -8.166 -17.385 -7.222 1.00 96.56 95 ILE A O 1
ATOM 750 N N . ILE A 1 96 ? -6.254 -16.418 -7.880 1.00 97.00 96 ILE A N 1
ATOM 751 C CA . ILE A 1 96 ? -6.822 -15.770 -9.062 1.00 97.00 96 ILE A CA 1
ATOM 752 C C . ILE A 1 96 ? -6.692 -16.730 -10.251 1.00 97.00 96 ILE A C 1
ATOM 754 O O . ILE A 1 96 ? -5.579 -17.164 -10.545 1.00 97.00 96 ILE A O 1
ATOM 758 N N . PRO A 1 97 ? -7.781 -17.030 -10.985 1.00 96.06 97 PRO A N 1
ATOM 759 C CA . PRO A 1 97 ? -7.766 -17.969 -12.108 1.00 96.06 97 PRO A CA 1
ATOM 760 C C . PRO A 1 97 ? -7.155 -17.345 -13.381 1.00 96.06 97 PRO A C 1
ATOM 762 O O . PRO A 1 97 ? -7.804 -17.256 -14.421 1.00 96.06 97 PRO A O 1
ATOM 765 N N . MET A 1 98 ? -5.912 -16.866 -13.298 1.00 95.56 98 MET A N 1
ATOM 766 C CA . MET A 1 98 ? -5.164 -16.222 -14.383 1.00 95.56 98 MET A CA 1
ATOM 767 C C . MET A 1 98 ? -3.685 -16.611 -14.321 1.00 95.56 98 MET A C 1
ATOM 769 O O . MET A 1 98 ? -3.169 -16.983 -13.268 1.00 95.56 98 MET A O 1
ATOM 773 N N . SER A 1 99 ? -2.974 -16.497 -15.445 1.00 94.75 99 SER A N 1
ATOM 774 C CA . SER A 1 99 ? -1.525 -16.734 -15.449 1.00 94.75 99 SER A CA 1
ATOM 775 C C . SER A 1 99 ? -0.771 -15.646 -14.658 1.00 94.75 99 SER A C 1
ATOM 777 O O . SER A 1 99 ? -1.232 -14.503 -14.615 1.00 94.75 99 SER A O 1
ATOM 779 N N . PRO A 1 100 ? 0.416 -15.925 -14.078 1.00 96.06 100 PRO A N 1
ATOM 780 C CA . PRO A 1 100 ? 1.198 -14.915 -13.346 1.00 96.06 100 PRO A CA 1
ATOM 781 C C . PRO A 1 100 ? 1.500 -13.647 -14.167 1.00 96.06 100 PRO A C 1
ATOM 783 O O . PRO A 1 100 ? 1.497 -12.535 -13.645 1.00 96.06 100 PRO A O 1
ATOM 786 N N . ASP A 1 101 ? 1.709 -13.815 -15.476 1.00 94.38 101 ASP A N 1
ATOM 787 C CA . ASP A 1 101 ? 1.921 -12.738 -16.450 1.00 94.38 101 ASP A CA 1
ATOM 788 C C . ASP A 1 101 ? 0.717 -11.781 -16.539 1.00 94.38 101 ASP A C 1
ATOM 790 O O . ASP A 1 101 ? 0.882 -10.560 -16.619 1.00 94.38 101 ASP A O 1
ATOM 794 N N . GLU A 1 102 ? -0.498 -12.331 -16.478 1.00 94.25 102 GLU A N 1
ATOM 795 C CA . GLU A 1 102 ? -1.752 -11.577 -16.468 1.00 94.25 102 GLU A CA 1
ATOM 796 C C . GLU A 1 102 ? -2.040 -10.982 -15.093 1.00 94.25 102 GLU A C 1
ATOM 798 O O . GLU A 1 102 ? -2.413 -9.811 -15.013 1.00 94.25 102 GLU A O 1
ATOM 803 N N . VAL A 1 103 ? -1.806 -11.743 -14.018 1.00 97.19 103 VAL A N 1
ATOM 804 C CA . VAL A 1 103 ? -1.937 -11.262 -12.635 1.00 97.19 103 VAL A CA 1
ATOM 805 C C . VAL A 1 103 ? -1.037 -10.059 -12.392 1.00 97.19 103 VAL A C 1
ATOM 807 O O . VAL A 1 103 ? -1.435 -9.159 -11.667 1.00 97.19 103 VAL A O 1
ATOM 810 N N . LEU A 1 104 ? 0.140 -9.985 -13.010 1.00 97.12 104 LEU A N 1
ATOM 811 C CA . LEU A 1 104 ? 1.036 -8.832 -12.915 1.00 97.12 104 LEU A CA 1
ATOM 812 C C . LEU A 1 104 ? 0.546 -7.607 -13.707 1.00 97.12 104 LEU A C 1
ATOM 814 O O . LEU A 1 104 ? 0.742 -6.477 -13.268 1.00 97.12 104 LEU A O 1
ATOM 818 N N . ARG A 1 105 ? -0.080 -7.806 -14.872 1.00 95.12 105 ARG A N 1
ATOM 819 C CA . ARG A 1 105 ? -0.373 -6.712 -15.821 1.00 95.12 105 ARG A CA 1
ATOM 820 C C . ARG A 1 105 ? -1.795 -6.180 -15.779 1.00 95.12 105 ARG A C 1
ATOM 822 O O . ARG A 1 105 ? -2.030 -5.035 -16.159 1.00 95.12 105 ARG A O 1
ATOM 829 N N . LYS A 1 106 ? -2.770 -6.998 -15.385 1.00 95.25 106 LYS A N 1
ATOM 830 C CA . LYS A 1 106 ? -4.173 -6.573 -15.333 1.00 95.25 106 LYS A CA 1
ATOM 831 C C . LYS A 1 106 ? -4.396 -5.580 -14.192 1.00 95.25 106 LYS A C 1
ATOM 833 O O . LYS A 1 106 ? -3.721 -5.624 -13.169 1.00 95.25 106 LYS A O 1
ATOM 838 N N . GLY A 1 107 ? -5.356 -4.673 -14.356 1.00 95.19 107 GLY A N 1
ATOM 839 C CA . GLY A 1 107 ? -5.753 -3.773 -13.274 1.00 95.19 107 GLY A CA 1
ATOM 840 C C . GLY A 1 107 ? -6.338 -4.556 -12.097 1.00 95.19 107 GLY A C 1
ATOM 841 O O . GLY A 1 107 ? -6.972 -5.592 -12.302 1.00 95.19 107 GLY A O 1
ATOM 842 N N . SER A 1 108 ? -6.171 -4.044 -10.877 1.00 95.06 108 SER A N 1
ATOM 843 C CA . SER A 1 108 ? -6.699 -4.674 -9.657 1.00 95.06 108 SER A CA 1
ATOM 844 C C . SER A 1 108 ? -8.207 -4.937 -9.737 1.00 95.06 108 SER A C 1
ATOM 846 O O . SER A 1 108 ? -8.659 -5.999 -9.329 1.00 95.06 108 SER A O 1
ATOM 848 N N . GLY A 1 109 ? -8.979 -4.048 -10.374 1.00 96.50 109 GLY A N 1
ATOM 849 C CA . GLY A 1 109 ? -10.410 -4.264 -10.619 1.00 96.50 109 GLY A CA 1
ATOM 850 C C . GLY A 1 109 ? -10.721 -5.522 -11.443 1.00 96.50 109 GLY A C 1
ATOM 851 O O . GLY A 1 109 ? -11.674 -6.231 -11.137 1.00 96.50 109 GLY A O 1
ATOM 852 N N . THR A 1 110 ? -9.896 -5.859 -12.441 1.00 96.56 110 THR A N 1
ATOM 853 C CA . THR A 1 110 ? -10.050 -7.105 -13.214 1.00 96.56 110 THR A CA 1
ATOM 854 C C . THR A 1 110 ? -9.673 -8.336 -12.391 1.00 96.56 110 THR A C 1
ATOM 856 O O . THR A 1 110 ? -10.281 -9.390 -12.557 1.00 96.56 110 THR A O 1
ATOM 859 N N . LEU A 1 111 ? -8.699 -8.213 -11.485 1.00 97.25 111 LEU A N 1
ATOM 860 C CA . LEU A 1 111 ? -8.365 -9.292 -10.551 1.00 97.25 111 LEU A CA 1
ATOM 861 C C . LEU A 1 111 ? -9.534 -9.560 -9.590 1.00 97.25 111 LEU A C 1
ATOM 863 O O . LEU A 1 111 ? -9.900 -10.714 -9.376 1.00 97.25 111 LEU A O 1
ATOM 867 N N . CYS A 1 112 ? -10.172 -8.502 -9.080 1.00 97.00 112 CYS A N 1
ATOM 868 C CA . CYS A 1 112 ? -11.380 -8.610 -8.262 1.00 97.00 112 CYS A CA 1
ATOM 869 C C . CYS A 1 112 ? -12.555 -9.220 -9.041 1.00 97.00 112 CYS A C 1
ATOM 871 O O . CYS A 1 112 ? -13.230 -10.098 -8.512 1.00 97.00 112 CYS A O 1
ATOM 873 N N . GLU A 1 113 ? -12.778 -8.805 -10.296 1.00 97.12 113 GLU A N 1
ATOM 874 C CA . GLU A 1 113 ? -13.793 -9.400 -11.185 1.00 97.12 113 GLU A CA 1
ATOM 875 C C . GLU A 1 113 ? -13.604 -10.922 -11.284 1.00 97.12 113 GLU A C 1
ATOM 877 O O . GLU A 1 113 ? -14.557 -11.675 -11.101 1.00 97.12 113 GLU A O 1
ATOM 882 N N . ALA A 1 114 ? -12.367 -11.389 -11.478 1.00 97.12 114 ALA A N 1
ATOM 883 C CA . ALA A 1 114 ? -12.061 -12.814 -11.579 1.00 97.12 114 ALA A CA 1
ATOM 884 C C . ALA A 1 114 ? -12.361 -13.589 -10.286 1.00 97.12 114 ALA A C 1
ATOM 886 O O . ALA A 1 114 ? -12.936 -14.675 -10.345 1.00 97.12 114 ALA A O 1
ATOM 887 N N . LEU A 1 115 ? -12.010 -13.030 -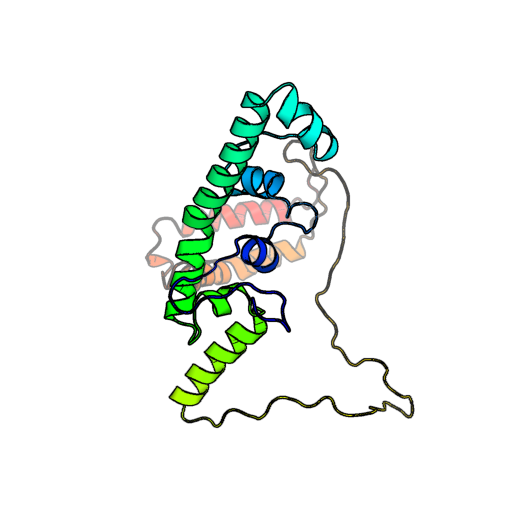9.123 1.00 97.19 115 LEU A N 1
ATOM 888 C CA . LEU A 1 115 ? -12.319 -13.640 -7.825 1.00 97.19 115 LEU A CA 1
ATOM 889 C C . LEU A 1 115 ? -13.835 -13.730 -7.595 1.00 97.19 115 LEU A C 1
ATOM 891 O O . LEU A 1 115 ? -14.337 -14.779 -7.199 1.00 97.19 115 LEU A O 1
ATOM 895 N N . LEU A 1 116 ? -14.577 -12.666 -7.915 1.00 97.38 116 LEU A N 1
ATOM 896 C CA . LEU A 1 116 ? -16.038 -12.651 -7.803 1.00 97.38 116 LEU A CA 1
ATOM 897 C C . LEU A 1 116 ? -16.698 -13.667 -8.739 1.00 97.38 116 LEU A C 1
ATOM 899 O O . LEU A 1 116 ? -17.668 -14.310 -8.349 1.00 97.38 116 LEU A O 1
ATOM 903 N N . MET A 1 117 ? -16.166 -13.854 -9.949 1.00 97.25 117 MET A N 1
ATOM 904 C CA . MET A 1 117 ? -16.663 -14.871 -10.879 1.00 97.25 117 MET A CA 1
ATOM 905 C C . MET A 1 117 ? -16.472 -16.296 -10.343 1.00 97.25 117 MET A C 1
ATOM 907 O O . MET A 1 117 ? -17.344 -17.138 -10.552 1.00 97.25 117 MET A O 1
ATOM 911 N N . VAL A 1 118 ? -15.370 -16.573 -9.635 1.00 96.88 118 VAL A N 1
ATOM 912 C CA . VAL A 1 118 ? -15.143 -17.880 -8.990 1.00 96.88 118 VAL A CA 1
ATOM 913 C C . VAL A 1 118 ? -16.173 -18.129 -7.891 1.00 96.88 118 VAL A C 1
ATOM 915 O O . VAL A 1 118 ? -16.769 -19.206 -7.849 1.00 96.88 118 VAL A O 1
ATOM 918 N N . GLU A 1 119 ? -16.422 -17.141 -7.032 1.00 97.38 119 GLU A N 1
ATOM 919 C CA . GLU A 1 119 ? -17.408 -17.266 -5.953 1.00 97.38 119 GLU A CA 1
ATOM 920 C C . GLU A 1 119 ? -18.847 -17.348 -6.485 1.00 97.38 119 GLU A C 1
ATOM 922 O O . GLU A 1 119 ? -19.624 -18.183 -6.025 1.00 97.38 119 GLU A O 1
ATOM 927 N N . ALA A 1 120 ? -19.194 -16.572 -7.517 1.00 97.81 120 ALA A N 1
ATOM 928 C CA . ALA A 1 120 ? -20.493 -16.664 -8.184 1.00 97.81 120 ALA A CA 1
ATOM 929 C C . ALA A 1 120 ? -20.715 -18.055 -8.795 1.00 97.81 120 ALA A C 1
ATOM 931 O O . ALA A 1 120 ? -21.770 -18.656 -8.597 1.00 97.81 120 ALA A O 1
ATOM 932 N N . PHE A 1 121 ? -19.699 -18.607 -9.465 1.00 97.38 121 PHE A N 1
ATOM 933 C CA . PHE A 1 121 ? -19.758 -19.959 -10.011 1.00 97.38 121 PHE A CA 1
ATOM 934 C C . PHE A 1 121 ? -19.950 -21.015 -8.911 1.00 97.38 121 PHE A C 1
ATOM 936 O O . PHE A 1 121 ? -20.817 -21.878 -9.039 1.00 97.38 121 PHE A O 1
ATOM 943 N N . ARG A 1 122 ? -19.205 -20.921 -7.797 1.00 97.12 122 ARG A N 1
ATOM 944 C CA . ARG A 1 122 ? -19.365 -21.809 -6.627 1.00 97.12 122 ARG A CA 1
ATOM 945 C C . ARG A 1 122 ? -20.755 -21.709 -5.998 1.00 97.12 122 ARG A C 1
ATOM 947 O O . ARG A 1 122 ? -21.302 -22.723 -5.575 1.00 97.12 122 ARG A O 1
ATOM 954 N N . GLY A 1 123 ? -21.329 -20.509 -5.966 1.00 97.81 123 GLY A N 1
ATOM 955 C CA . GLY A 1 123 ? -22.686 -20.248 -5.487 1.00 97.81 123 GLY A CA 1
ATOM 956 C C . GLY A 1 123 ? -23.797 -20.591 -6.484 1.00 97.81 123 GLY A C 1
ATOM 957 O O . GLY A 1 123 ? -24.963 -20.369 -6.167 1.00 97.81 123 GLY A O 1
ATOM 958 N N . ASN A 1 124 ? -23.468 -21.109 -7.676 1.00 97.50 124 ASN A N 1
ATOM 959 C CA . ASN A 1 124 ? -24.411 -21.339 -8.776 1.00 97.50 124 ASN A CA 1
ATOM 960 C C . ASN A 1 124 ? -25.211 -20.073 -9.163 1.00 97.50 124 ASN A C 1
ATOM 962 O O . ASN A 1 124 ? -26.409 -20.121 -9.444 1.00 97.50 124 ASN A O 1
ATOM 966 N N . ILE A 1 125 ? -24.536 -18.922 -9.156 1.00 98.25 125 ILE A N 1
ATOM 967 C CA . ILE A 1 125 ? -25.077 -17.614 -9.523 1.00 98.25 125 ILE A CA 1
ATOM 968 C C . ILE A 1 125 ? -24.597 -17.275 -10.935 1.00 98.25 125 ILE A C 1
ATOM 970 O O . ILE A 1 125 ? -23.401 -17.302 -11.226 1.00 98.25 125 ILE A O 1
ATOM 974 N N . VAL A 1 126 ? -25.529 -16.926 -11.823 1.00 97.06 126 VAL A N 1
ATOM 975 C CA . VAL A 1 126 ? -25.197 -16.505 -13.190 1.00 97.06 126 VAL A CA 1
ATOM 976 C C . VAL A 1 126 ? -24.463 -15.165 -13.154 1.00 97.06 126 VAL A C 1
ATOM 978 O O . VAL A 1 126 ? -25.002 -14.169 -12.671 1.00 97.06 126 VAL A O 1
ATOM 981 N N . CYS A 1 127 ? -23.247 -15.130 -13.704 1.00 96.12 127 CYS A N 1
ATOM 982 C CA . CYS A 1 127 ? -22.491 -13.892 -13.851 1.00 96.12 127 CYS A CA 1
ATOM 983 C C . CYS A 1 127 ? -23.226 -12.934 -14.807 1.00 96.12 127 CYS A C 1
ATOM 985 O O . CYS A 1 127 ? -23.528 -13.326 -15.939 1.00 96.12 127 CYS A O 1
ATOM 987 N N . PRO A 1 128 ? -23.503 -11.684 -14.397 1.00 95.69 128 PRO A N 1
ATOM 988 C CA . PRO A 1 128 ? -24.116 -10.705 -15.280 1.00 95.69 128 PRO A CA 1
ATOM 989 C C . PRO A 1 128 ? -23.175 -10.337 -16.434 1.00 95.69 128 PRO A C 1
ATOM 991 O O . PRO A 1 128 ? -21.950 -10.432 -16.334 1.00 95.69 128 PRO A O 1
ATOM 994 N N . ASN A 1 129 ? -23.761 -9.870 -17.536 1.00 94.81 129 ASN A N 1
ATOM 995 C CA . ASN A 1 129 ? -22.996 -9.310 -18.646 1.00 94.81 129 ASN A CA 1
ATOM 996 C C . ASN A 1 129 ? -22.270 -8.027 -18.219 1.00 94.81 129 ASN A C 1
ATOM 998 O O . ASN A 1 129 ? -22.708 -7.320 -17.311 1.00 94.81 129 ASN A O 1
ATOM 1002 N N . LYS A 1 130 ? -21.185 -7.690 -18.927 1.00 93.25 130 LYS A N 1
ATOM 1003 C CA . LYS A 1 130 ? -20.461 -6.434 -18.697 1.00 93.25 130 LYS A CA 1
ATOM 1004 C C . LYS A 1 130 ? -21.379 -5.236 -18.919 1.00 93.25 130 LYS A C 1
ATOM 1006 O O . LYS A 1 130 ? -22.120 -5.190 -19.900 1.00 93.25 130 LYS A O 1
ATOM 1011 N N . THR A 1 131 ? -21.291 -4.261 -18.020 1.00 90.00 131 THR A N 1
ATOM 1012 C CA . THR A 1 131 ? -22.044 -3.012 -18.121 1.00 90.00 131 THR A CA 1
ATOM 1013 C C . THR A 1 131 ? -21.670 -2.286 -19.409 1.00 90.00 131 THR A C 1
ATOM 1015 O O . THR A 1 131 ? -20.506 -1.953 -19.626 1.00 90.00 131 THR A O 1
ATOM 1018 N N . ALA A 1 132 ? -22.660 -2.029 -20.258 1.00 87.44 132 ALA A N 1
ATOM 1019 C CA . ALA A 1 132 ? -22.515 -1.106 -21.373 1.00 87.44 132 ALA A CA 1
ATOM 1020 C C . ALA A 1 132 ? -22.779 0.313 -20.867 1.00 87.44 132 ALA A C 1
ATOM 1022 O O . ALA A 1 132 ? -23.730 0.522 -20.108 1.00 87.44 132 ALA A O 1
ATOM 1023 N N . SER A 1 133 ? -21.956 1.282 -21.278 1.00 76.81 133 SER A N 1
ATOM 1024 C CA . SER A 1 133 ? -22.223 2.687 -20.979 1.00 76.81 133 SER A CA 1
ATOM 1025 C C . SER A 1 133 ? -23.604 3.047 -21.524 1.00 76.81 133 SER A C 1
ATOM 1027 O O . SER A 1 133 ? -23.827 2.902 -22.731 1.00 76.81 133 SER A O 1
ATOM 1029 N N . PRO A 1 134 ? -24.541 3.492 -20.670 1.00 71.50 134 PRO A N 1
ATOM 1030 C CA . PRO A 1 134 ? -25.771 4.092 -21.156 1.00 71.50 134 PRO A CA 1
ATOM 1031 C C . PRO A 1 134 ? -25.384 5.266 -22.058 1.00 71.50 134 PRO A C 1
ATOM 1033 O O . PRO A 1 134 ? -24.355 5.900 -21.819 1.00 71.50 134 PRO A O 1
ATOM 1036 N N . GLY A 1 135 ? -26.173 5.532 -23.098 1.00 80.88 135 GLY A N 1
ATOM 1037 C CA . GLY A 1 135 ? -25.986 6.725 -23.921 1.00 80.88 135 GLY A CA 1
ATOM 1038 C C . GLY A 1 135 ? -26.200 8.012 -23.116 1.00 80.88 135 GLY A C 1
ATOM 1039 O O . GLY A 1 135 ? -26.029 8.067 -21.900 1.00 80.88 135 GLY A O 1
ATOM 1040 N N . GLU A 1 136 ? -26.624 9.065 -23.796 1.00 87.44 136 GLU A N 1
ATOM 1041 C CA . GLU A 1 136 ? -26.885 10.357 -23.164 1.00 87.44 136 GLU A CA 1
ATOM 1042 C C . GLU A 1 136 ? -27.871 10.244 -21.989 1.00 87.44 136 GLU A C 1
ATOM 1044 O O . GLU A 1 136 ? -29.029 9.844 -22.144 1.00 87.44 136 GLU A O 1
ATOM 1049 N N . LYS A 1 137 ? -27.408 10.616 -20.792 1.00 89.44 137 LYS A N 1
ATOM 1050 C CA . LYS A 1 137 ? -28.233 10.686 -19.585 1.00 89.44 137 LYS A CA 1
ATOM 1051 C C . LYS A 1 137 ? -28.652 12.123 -19.334 1.00 89.44 137 LYS A C 1
ATOM 1053 O O . LYS A 1 137 ? -27.847 13.036 -19.461 1.00 89.44 137 LYS A O 1
ATOM 1058 N N . HIS A 1 138 ? -29.897 12.316 -18.922 1.00 93.50 138 HIS A N 1
ATOM 1059 C CA . HIS A 1 138 ? -30.430 13.633 -18.594 1.00 93.50 138 HIS A CA 1
ATOM 1060 C C . HIS A 1 138 ? -30.898 13.663 -17.142 1.00 93.50 138 HIS A C 1
ATOM 1062 O O . HIS A 1 138 ? -31.508 12.710 -16.659 1.00 93.50 138 HIS A O 1
ATOM 1068 N N . TYR A 1 139 ? -30.668 14.779 -16.458 1.00 93.56 139 TYR A N 1
ATOM 1069 C CA . TYR A 1 139 ? -31.204 15.045 -15.130 1.00 93.56 139 TYR A CA 1
ATOM 1070 C C . TYR A 1 139 ? -31.846 16.429 -15.102 1.00 93.56 139 TYR A C 1
ATOM 1072 O O . TYR A 1 139 ? -31.218 17.427 -15.446 1.00 93.56 139 TYR A O 1
ATOM 1080 N N . LYS A 1 140 ? -33.129 16.484 -14.720 1.00 94.75 140 LYS A N 1
ATOM 1081 C CA . LYS A 1 140 ? -33.938 17.720 -14.699 1.00 94.75 140 LYS A CA 1
ATOM 1082 C C . LYS A 1 140 ? -33.893 18.509 -16.020 1.00 94.75 140 LYS A C 1
ATOM 1084 O O . LYS A 1 140 ? -33.865 19.732 -16.013 1.00 94.75 140 LYS A O 1
ATOM 1089 N N . GLY A 1 141 ? -33.883 17.803 -17.151 1.00 93.81 141 GLY A N 1
ATOM 1090 C CA . GLY A 1 141 ? -33.850 18.415 -18.484 1.00 93.81 141 GLY A CA 1
ATOM 1091 C C . GLY A 1 141 ? -32.467 18.885 -18.948 1.00 93.81 141 GLY A C 1
ATOM 1092 O O . GLY A 1 141 ? -32.357 19.393 -20.058 1.00 93.81 141 GLY A O 1
ATOM 1093 N N . HIS A 1 142 ? -31.415 18.682 -18.152 1.00 94.50 142 HIS A N 1
ATOM 1094 C CA . HIS A 1 142 ? -30.035 18.967 -18.539 1.00 94.50 142 HIS A CA 1
ATOM 1095 C C . HIS A 1 142 ? -29.291 17.673 -18.858 1.00 94.50 142 HIS A C 1
ATOM 1097 O O . HIS A 1 142 ? -29.437 16.681 -18.143 1.00 94.50 142 HIS A O 1
ATOM 1103 N N . LEU A 1 143 ? -28.491 17.686 -19.923 1.00 95.12 143 LEU A N 1
ATOM 1104 C CA . LEU A 1 143 ? -27.582 16.592 -20.248 1.00 95.12 143 LEU A CA 1
ATOM 1105 C C . LEU A 1 143 ? -26.517 16.469 -19.148 1.00 95.12 143 LEU A C 1
ATOM 1107 O O . LEU A 1 143 ? -25.909 17.464 -18.755 1.00 95.12 143 LEU A O 1
ATOM 1111 N N . LEU A 1 144 ? -26.304 15.254 -18.652 1.00 92.56 144 LEU A N 1
ATOM 1112 C CA . LEU A 1 144 ? -25.235 14.947 -17.711 1.00 92.56 144 LEU A CA 1
ATOM 1113 C C . LEU A 1 144 ? -23.942 14.672 -18.475 1.00 92.56 144 LEU A C 1
ATOM 1115 O O . LEU A 1 144 ? -23.874 13.735 -19.267 1.00 92.56 144 LEU A O 1
ATOM 1119 N N . GLU A 1 145 ? -22.904 15.454 -18.189 1.00 90.88 145 GLU A N 1
ATOM 1120 C CA . GLU A 1 145 ? -21.547 15.186 -18.678 1.00 90.88 145 GLU A CA 1
ATOM 1121 C C . GLU A 1 145 ? -20.910 13.999 -17.939 1.00 90.88 145 GLU A C 1
ATOM 1123 O O . GLU A 1 145 ? -20.298 13.125 -18.548 1.00 90.88 145 GLU A O 1
ATOM 1128 N N . SER A 1 146 ? -21.083 13.938 -16.616 1.00 89.88 146 SER A N 1
ATOM 1129 C CA . SER A 1 146 ? -20.628 12.828 -15.782 1.00 89.88 146 SER A CA 1
ATOM 1130 C C . SER A 1 146 ? -21.589 12.590 -14.619 1.00 89.88 146 SER A C 1
ATOM 1132 O O . SER A 1 146 ? -22.265 13.503 -14.144 1.00 89.88 146 SER A O 1
ATOM 1134 N N . GLU A 1 147 ? -21.665 11.340 -14.172 1.00 90.06 147 GLU A N 1
ATOM 1135 C CA . GLU A 1 147 ? -22.449 10.924 -13.013 1.00 90.06 147 GLU A CA 1
ATOM 1136 C C . GLU A 1 147 ? -21.506 10.218 -12.038 1.00 90.06 147 GLU A C 1
ATOM 1138 O O . GLU A 1 147 ? -20.864 9.228 -12.390 1.00 90.06 147 GLU A O 1
ATOM 1143 N N . THR A 1 148 ? -21.396 10.749 -10.824 1.00 93.62 148 THR A N 1
ATOM 1144 C CA . THR A 1 148 ? -20.546 10.205 -9.761 1.00 93.62 148 THR A CA 1
ATOM 1145 C C . THR A 1 148 ? -21.213 10.405 -8.401 1.00 93.62 148 THR A C 1
ATOM 1147 O O . THR A 1 148 ? -22.244 11.069 -8.290 1.00 93.62 148 THR A O 1
ATOM 1150 N N . TYR A 1 149 ? -20.631 9.820 -7.362 1.00 94.06 149 TYR A N 1
ATOM 1151 C CA . TYR A 1 149 ? -21.072 9.942 -5.977 1.00 94.06 149 TYR A CA 1
ATOM 1152 C C . TYR A 1 149 ? -20.114 10.832 -5.173 1.00 94.06 149 TYR A C 1
ATOM 1154 O O . TYR A 1 149 ? -18.976 11.079 -5.579 1.00 94.06 149 TYR A O 1
ATOM 1162 N N . ILE A 1 150 ? -20.575 11.326 -4.020 1.00 95.06 150 ILE A N 1
ATOM 1163 C CA . ILE A 1 150 ? -19.723 12.068 -3.081 1.00 95.06 150 ILE A CA 1
ATOM 1164 C C . ILE A 1 150 ? -18.648 11.109 -2.558 1.00 95.06 150 ILE A C 1
ATOM 1166 O O . ILE A 1 150 ? -18.969 10.071 -1.983 1.00 95.06 150 ILE A O 1
ATOM 1170 N N . GLY A 1 151 ? -17.381 11.446 -2.806 1.00 95.75 151 GLY A N 1
ATOM 1171 C CA . GLY A 1 151 ? -16.230 10.638 -2.411 1.00 95.75 151 GLY A CA 1
ATOM 1172 C C . GLY A 1 151 ? -15.878 10.752 -0.925 1.00 95.75 151 GLY A C 1
ATOM 1173 O O . GLY A 1 151 ? -16.706 11.096 -0.085 1.00 95.75 151 GLY A O 1
ATOM 1174 N N . GLY A 1 152 ? -14.618 10.459 -0.601 1.00 94.75 152 GLY A N 1
ATOM 1175 C CA . GLY A 1 152 ? -14.104 10.600 0.761 1.00 94.75 152 GLY A CA 1
ATOM 1176 C C . GLY A 1 152 ? -14.095 12.056 1.232 1.00 94.75 152 GLY A C 1
ATOM 1177 O O . GLY A 1 152 ? -13.766 12.962 0.465 1.00 94.75 152 GLY A O 1
ATOM 1178 N N . HIS A 1 153 ? -14.430 12.263 2.505 1.00 95.81 153 HIS A N 1
ATOM 1179 C CA . HIS A 1 153 ? -14.333 13.564 3.162 1.00 95.81 153 HIS A CA 1
ATOM 1180 C C . HIS A 1 153 ? -12.886 13.837 3.578 1.00 95.81 153 HIS A C 1
ATOM 1182 O O . HIS A 1 153 ? -12.249 12.972 4.179 1.00 95.81 153 HIS A O 1
ATOM 1188 N N . VAL A 1 154 ? -12.357 15.016 3.248 1.00 96.12 154 VAL A N 1
ATOM 1189 C CA . VAL A 1 154 ? -10.976 15.407 3.564 1.00 96.12 154 VAL A CA 1
ATOM 1190 C C . VAL A 1 154 ? -10.988 16.789 4.198 1.00 96.12 154 VAL A C 1
ATOM 1192 O O . VAL A 1 154 ? -11.459 17.747 3.590 1.00 96.12 154 VAL A O 1
ATOM 1195 N N . GLU A 1 155 ? -10.426 16.894 5.401 1.00 95.88 155 GLU A N 1
ATOM 1196 C CA . GLU A 1 155 ? -10.301 18.149 6.141 1.00 95.88 155 GLU A CA 1
ATOM 1197 C C . GLU A 1 155 ? -8.869 18.354 6.637 1.00 95.88 155 GLU A C 1
ATOM 1199 O O . GLU A 1 155 ? -8.205 17.420 7.085 1.00 95.88 155 GLU A O 1
ATOM 1204 N N . CYS A 1 156 ? -8.409 19.603 6.582 1.00 94.19 156 CYS A N 1
ATOM 1205 C CA . CYS A 1 156 ? -7.186 20.062 7.230 1.00 94.19 156 CYS A CA 1
ATOM 1206 C C . CYS A 1 156 ? -7.594 21.065 8.313 1.00 94.19 156 CYS A C 1
ATOM 1208 O O . CYS A 1 156 ? -7.828 22.236 8.014 1.00 94.19 156 CYS A O 1
ATOM 1210 N N . LEU A 1 157 ? -7.765 20.578 9.545 1.00 96.50 157 LEU A N 1
ATOM 1211 C CA . LEU A 1 157 ? -8.258 21.385 10.667 1.00 96.50 157 LEU A CA 1
ATOM 1212 C C . LEU A 1 157 ? -7.205 22.385 11.149 1.00 96.50 157 LEU A C 1
ATOM 1214 O O . LEU A 1 157 ? -7.513 23.547 11.399 1.00 96.50 157 LEU A O 1
ATOM 1218 N N . GLU A 1 158 ? -5.959 21.928 11.252 1.00 94.00 158 GLU A N 1
ATOM 1219 C CA . GLU A 1 158 ? -4.831 22.724 11.717 1.00 94.00 158 GLU A CA 1
ATOM 1220 C C . GLU A 1 158 ? -3.571 22.379 10.921 1.00 94.00 158 GLU A C 1
ATOM 1222 O O . GLU A 1 158 ? -3.357 21.236 10.515 1.00 94.00 158 GLU A O 1
ATOM 1227 N N . ALA A 1 159 ? -2.716 23.380 10.724 1.00 96.00 159 ALA A N 1
ATOM 1228 C CA . ALA A 1 159 ? -1.407 23.235 10.107 1.00 96.00 159 ALA A CA 1
ATOM 1229 C C . ALA A 1 159 ? -0.348 23.866 11.015 1.00 96.00 159 ALA A C 1
ATOM 1231 O O . ALA A 1 159 ? -0.572 24.925 11.599 1.00 96.00 159 ALA A O 1
ATOM 1232 N N . GLY A 1 160 ? 0.817 23.232 11.126 1.00 95.12 160 GLY A N 1
ATOM 1233 C CA . GLY A 1 160 ? 1.890 23.709 11.991 1.00 95.12 160 GLY A CA 1
ATOM 1234 C C . GLY A 1 160 ? 2.892 22.619 12.345 1.00 95.12 160 GLY A C 1
ATOM 1235 O O . GLY A 1 160 ? 2.838 21.506 11.822 1.00 95.12 160 GLY A O 1
ATOM 1236 N N . VAL A 1 161 ? 3.823 22.957 13.239 1.00 95.25 161 VAL A N 1
ATOM 1237 C CA . VAL A 1 161 ? 4.800 22.012 13.787 1.00 95.25 161 VAL A CA 1
ATOM 1238 C C . VAL A 1 161 ? 4.299 21.535 15.143 1.00 95.25 161 VAL A C 1
ATOM 1240 O O . VAL A 1 161 ? 4.360 22.272 16.122 1.00 95.25 161 VAL A O 1
ATOM 1243 N N . PHE A 1 162 ? 3.841 20.289 15.195 1.00 95.31 162 PHE A N 1
ATOM 1244 C CA . PHE A 1 162 ? 3.457 19.616 16.431 1.00 95.31 162 PHE A CA 1
ATOM 1245 C C . PHE A 1 162 ? 4.539 18.602 16.788 1.00 95.31 162 PHE A C 1
ATOM 1247 O O . PHE A 1 162 ? 4.878 17.734 15.982 1.00 95.31 162 PHE A O 1
ATOM 1254 N N . ARG A 1 163 ? 5.125 18.738 17.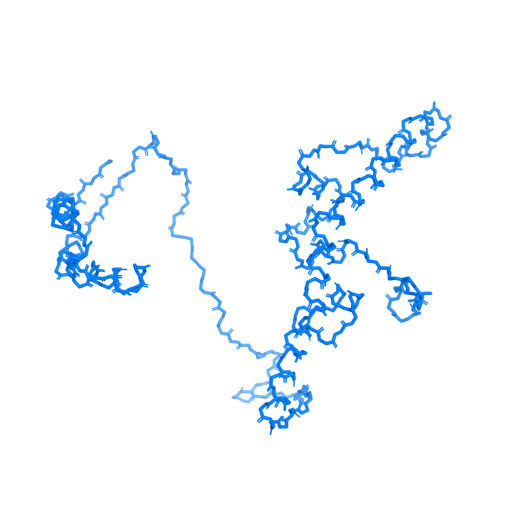978 1.00 95.75 163 ARG A N 1
ATOM 1255 C CA . ARG A 1 163 ? 6.211 17.876 18.454 1.00 95.75 163 ARG A CA 1
ATOM 1256 C C . ARG A 1 163 ? 6.005 17.529 19.917 1.00 95.75 163 ARG A C 1
ATOM 1258 O O . ARG A 1 163 ? 5.502 18.343 20.678 1.00 95.75 163 ARG A O 1
ATOM 1265 N N . SER A 1 164 ? 6.457 16.345 20.318 1.00 95.31 164 SER A N 1
ATOM 1266 C CA . SER A 1 164 ? 6.341 15.872 21.702 1.00 95.31 164 SER A CA 1
ATOM 1267 C C . SER A 1 164 ? 7.128 16.712 22.714 1.00 95.31 164 SER A C 1
ATOM 1269 O O . SER A 1 164 ? 6.826 16.667 23.899 1.00 95.31 164 SER A O 1
ATOM 1271 N N . ASP A 1 165 ? 8.145 17.452 22.269 1.00 96.12 165 ASP A N 1
ATOM 1272 C CA . ASP A 1 165 ? 8.974 18.334 23.096 1.00 96.12 165 ASP A CA 1
ATOM 1273 C C . ASP A 1 165 ? 8.535 19.809 23.065 1.00 96.12 165 ASP A C 1
ATOM 1275 O O . ASP A 1 165 ? 9.175 20.652 23.691 1.00 96.12 165 ASP A O 1
ATOM 1279 N N . ILE A 1 166 ? 7.446 20.129 22.357 1.00 94.50 166 ILE A N 1
ATOM 1280 C CA . ILE A 1 166 ? 6.868 21.474 22.306 1.00 94.50 166 ILE A CA 1
ATOM 1281 C C . ILE A 1 166 ? 5.478 21.421 22.958 1.00 94.50 166 ILE A C 1
ATOM 1283 O O . ILE A 1 166 ? 4.584 20.774 22.408 1.00 94.50 166 ILE A O 1
ATOM 1287 N N . PRO A 1 167 ? 5.274 22.093 24.109 1.00 93.75 167 PRO A N 1
ATOM 1288 C CA . PRO A 1 167 ? 3.972 22.154 24.766 1.00 93.75 167 PRO A CA 1
ATOM 1289 C C . PRO A 1 167 ? 2.883 22.667 23.818 1.00 93.75 167 PRO A C 1
ATOM 1291 O O . PRO A 1 167 ? 3.112 23.586 23.026 1.00 93.75 167 PRO A O 1
ATOM 1294 N N . CYS A 1 168 ? 1.700 22.066 23.901 1.00 93.62 168 CYS A N 1
ATOM 1295 C CA . CYS A 1 168 ? 0.559 22.379 23.054 1.00 93.62 168 CYS A CA 1
ATOM 1296 C C . CYS A 1 168 ? -0.622 22.720 23.951 1.00 93.62 168 CYS A C 1
ATOM 1298 O O . CYS A 1 168 ? -1.038 21.932 24.794 1.00 93.62 168 CYS A O 1
ATOM 1300 N N . LYS A 1 169 ? -1.207 23.895 23.738 1.00 94.06 169 LYS A N 1
ATOM 1301 C CA . LYS A 1 169 ? -2.338 24.332 24.547 1.00 94.06 169 LYS A CA 1
ATOM 1302 C C . LYS A 1 169 ? -3.596 23.561 24.161 1.00 94.06 169 LYS A C 1
ATOM 1304 O O . LYS A 1 169 ? -4.101 23.728 23.054 1.00 94.06 169 LYS A O 1
ATOM 1309 N N . PHE A 1 170 ? -4.164 22.822 25.106 1.00 95.25 170 PHE A N 1
ATOM 1310 C CA . PHE A 1 170 ? -5.443 22.144 24.920 1.00 95.25 170 PHE A CA 1
ATOM 1311 C C . PHE A 1 170 ? -6.559 22.865 25.667 1.00 95.25 170 PHE A C 1
ATOM 1313 O O . PHE A 1 170 ? -6.427 23.244 26.834 1.00 95.25 170 PHE A O 1
ATOM 1320 N N . ARG A 1 171 ? -7.695 23.023 24.985 1.00 95.44 171 ARG A N 1
ATOM 1321 C CA . ARG A 1 171 ? -8.955 23.451 25.589 1.00 95.44 171 ARG A CA 1
ATOM 1322 C C . ARG A 1 171 ? -9.960 22.316 25.474 1.00 95.44 171 ARG A C 1
ATOM 1324 O O . ARG A 1 171 ? -10.602 22.134 24.446 1.00 95.44 171 ARG A O 1
ATOM 1331 N N . LEU A 1 172 ? -10.065 21.562 26.551 1.00 95.56 172 LEU A N 1
ATOM 1332 C CA . LEU A 1 172 ? -10.867 20.360 26.658 1.00 95.56 172 LEU A CA 1
ATOM 1333 C C . LEU A 1 172 ? -12.326 20.701 26.980 1.00 95.56 172 LEU A C 1
ATOM 1335 O O . LEU A 1 172 ? -12.626 21.734 27.583 1.00 95.56 172 LEU A O 1
ATOM 1339 N N . GLN A 1 173 ? -13.246 19.817 26.590 1.00 96.12 173 GLN A N 1
ATOM 1340 C CA . GLN A 1 173 ? -14.671 19.940 26.893 1.00 96.12 173 GLN A CA 1
ATOM 1341 C C . GLN A 1 173 ? -15.057 18.944 28.002 1.00 96.12 173 GLN A C 1
ATOM 1343 O O . GLN A 1 173 ? -15.234 17.765 27.697 1.00 96.12 173 GLN A O 1
ATOM 1348 N N . PRO A 1 174 ? -15.263 19.382 29.267 1.00 95.94 174 PRO A N 1
ATOM 1349 C CA . PRO A 1 174 ? -15.524 18.483 30.402 1.00 95.94 174 PRO A CA 1
ATOM 1350 C C . PRO A 1 174 ? -16.677 17.501 30.183 1.00 95.94 174 PRO A C 1
ATOM 1352 O O . PRO A 1 174 ? -16.601 16.349 30.594 1.00 95.94 174 PRO A O 1
ATOM 1355 N N . LYS A 1 175 ? -17.733 17.934 29.480 1.00 96.69 175 LYS A N 1
ATOM 1356 C CA . LYS A 1 175 ? -18.883 17.079 29.150 1.00 96.69 175 LYS A CA 1
ATOM 1357 C C . LYS A 1 175 ? -18.492 15.839 28.340 1.00 96.69 175 LYS A C 1
ATOM 1359 O O . LYS A 1 175 ? -19.087 14.791 28.548 1.00 96.69 175 LYS A O 1
ATOM 1364 N N . GLY A 1 176 ? -17.505 15.951 27.448 1.00 95.56 176 GLY A N 1
ATOM 1365 C CA . GLY A 1 176 ? -17.011 14.811 26.675 1.00 95.56 176 GLY A CA 1
ATOM 1366 C C . GLY A 1 176 ? -16.309 13.787 27.565 1.00 95.56 176 GLY A C 1
ATOM 1367 O O . GLY A 1 176 ? -16.598 12.601 27.477 1.00 95.56 176 GLY A O 1
ATOM 1368 N N . TYR A 1 177 ? -15.464 14.253 28.489 1.00 95.94 177 TYR A N 1
ATOM 1369 C CA . TYR A 1 177 ? -14.761 13.386 29.442 1.00 95.94 177 TYR A CA 1
ATOM 1370 C C . TYR A 1 177 ? -15.699 12.721 30.446 1.00 95.94 177 TYR A C 1
ATOM 1372 O O . TYR A 1 177 ? -15.478 11.568 30.797 1.00 95.94 177 TYR A O 1
ATOM 1380 N N . GLN A 1 178 ? -16.760 13.413 30.872 1.00 96.88 178 GLN A N 1
ATOM 1381 C CA . GLN A 1 178 ? -17.803 12.780 31.676 1.00 96.88 178 GLN A CA 1
ATOM 1382 C C . GLN A 1 178 ? -18.479 11.645 30.900 1.00 96.88 178 GLN A C 1
ATOM 1384 O O . GLN A 1 178 ? -18.613 10.558 31.441 1.00 96.88 178 GLN A O 1
ATOM 1389 N N . GLY A 1 179 ? -18.806 11.860 29.621 1.00 97.06 179 GLY A N 1
ATOM 1390 C CA . GLY A 1 179 ? -19.356 10.802 28.771 1.00 97.06 179 GLY A CA 1
ATOM 1391 C C . GLY A 1 179 ? -18.440 9.577 28.662 1.00 97.06 179 GLY A C 1
ATOM 1392 O O . GLY A 1 179 ? -18.929 8.460 28.763 1.00 97.06 179 GLY A O 1
ATOM 1393 N N . LEU A 1 180 ? -17.122 9.781 28.533 1.00 97.00 180 LEU A N 1
ATOM 1394 C CA . LEU A 1 180 ? -16.135 8.688 28.514 1.00 97.00 180 LEU A CA 1
ATOM 1395 C C . LEU A 1 180 ? -16.033 7.942 29.852 1.00 97.00 180 LEU A C 1
ATOM 1397 O O . LEU A 1 180 ? -15.780 6.744 29.871 1.00 97.00 180 LEU A O 1
ATOM 1401 N N . LEU A 1 181 ? -16.188 8.643 30.979 1.00 96.75 181 LEU A N 1
ATOM 1402 C CA . LEU A 1 181 ? -16.230 8.013 32.302 1.00 96.75 181 LEU A CA 1
ATOM 1403 C C . LEU A 1 181 ? -17.500 7.180 32.479 1.00 96.75 181 LEU A C 1
ATOM 1405 O O . LEU A 1 181 ? -17.434 6.081 33.024 1.00 96.75 181 LEU A O 1
ATOM 1409 N N . ASP A 1 182 ? -18.632 7.698 32.003 1.00 97.12 182 ASP A N 1
ATOM 1410 C CA . ASP A 1 182 ? -19.926 7.026 32.090 1.00 97.12 182 ASP A CA 1
ATOM 1411 C C . ASP A 1 182 ? -19.952 5.743 31.233 1.00 97.12 182 ASP A C 1
ATOM 1413 O O . ASP A 1 182 ? -20.569 4.761 31.640 1.00 97.12 182 ASP A O 1
ATOM 1417 N N . SER A 1 183 ? -19.258 5.723 30.083 1.00 97.25 183 SER A N 1
ATOM 1418 C CA . SER A 1 183 ? -19.150 4.549 29.197 1.00 97.25 183 SER A CA 1
ATOM 1419 C C . SER A 1 183 ? -17.970 3.619 29.499 1.00 97.25 183 SER A C 1
ATOM 1421 O O . SER A 1 183 ? -17.876 2.552 28.897 1.00 97.25 183 SER A O 1
ATOM 1423 N N . LEU A 1 184 ? -17.084 3.976 30.437 1.00 96.38 184 LEU A N 1
ATOM 1424 C CA . LEU A 1 184 ? -15.793 3.304 30.634 1.00 96.38 184 LEU A CA 1
ATOM 1425 C C . LEU A 1 184 ? -15.913 1.788 30.849 1.00 96.38 184 LEU A C 1
ATOM 1427 O O . LEU A 1 184 ? -15.125 1.023 30.300 1.00 96.38 184 LEU A O 1
ATOM 1431 N N . ASP A 1 185 ? -16.876 1.348 31.658 1.00 94.31 185 ASP A N 1
ATOM 1432 C CA . ASP A 1 185 ? -17.062 -0.078 31.951 1.00 94.31 185 ASP A CA 1
ATOM 1433 C C . ASP A 1 185 ? -17.544 -0.869 30.732 1.00 94.31 185 ASP A C 1
ATOM 1435 O O . ASP A 1 185 ? -17.067 -1.979 30.480 1.00 94.31 185 ASP A O 1
ATOM 1439 N N . ASP A 1 186 ? -18.448 -0.281 29.950 1.00 94.69 186 ASP A N 1
ATOM 1440 C CA . ASP A 1 186 ? -18.954 -0.890 28.724 1.00 94.69 186 ASP A CA 1
ATOM 1441 C C . ASP A 1 186 ? -17.867 -0.923 27.642 1.00 94.69 186 ASP A C 1
ATOM 1443 O O . ASP A 1 186 ? -17.701 -1.947 26.975 1.00 94.69 186 ASP A O 1
ATOM 1447 N N . ASP A 1 187 ? -17.069 0.141 27.525 1.00 95.81 187 ASP A N 1
ATOM 1448 C CA . ASP A 1 187 ? -15.956 0.236 26.578 1.00 95.81 187 ASP A CA 1
ATOM 1449 C C . ASP A 1 187 ? -14.849 -0.779 26.901 1.00 95.81 187 ASP A C 1
ATOM 1451 O O . ASP A 1 187 ? -14.359 -1.477 26.011 1.00 95.81 187 ASP A O 1
ATOM 1455 N N . LEU A 1 188 ? -14.479 -0.930 28.179 1.00 94.88 188 LEU A N 1
ATOM 1456 C CA . LEU A 1 188 ? -13.484 -1.920 28.607 1.00 94.88 188 LEU A CA 1
ATOM 1457 C C . LEU A 1 188 ? -13.980 -3.350 28.394 1.00 94.88 188 LEU A C 1
ATOM 1459 O O . LEU A 1 188 ? -13.227 -4.209 27.929 1.00 94.88 188 LEU A O 1
ATOM 1463 N N . LYS A 1 189 ? -15.255 -3.615 28.689 1.00 92.94 189 LYS A N 1
ATOM 1464 C CA . LYS A 1 189 ? -15.868 -4.914 28.410 1.00 92.94 189 LYS A CA 1
ATOM 1465 C C . LYS A 1 189 ? -15.898 -5.201 26.911 1.00 92.94 189 LYS A C 1
ATOM 1467 O O . LYS A 1 189 ? -15.565 -6.312 26.500 1.00 92.94 189 LYS A O 1
ATOM 1472 N N . TYR A 1 190 ? -16.258 -4.213 26.095 1.00 94.44 190 TYR A N 1
ATOM 1473 C CA . TYR A 1 190 ? -16.250 -4.339 24.642 1.00 94.44 190 TYR A CA 1
ATOM 1474 C C . TYR A 1 190 ? -14.841 -4.607 24.107 1.00 94.44 190 TYR A C 1
ATOM 1476 O O . TYR A 1 190 ? -14.677 -5.485 23.257 1.00 94.44 190 TYR A O 1
ATOM 1484 N N . ALA A 1 191 ? -13.824 -3.916 24.628 1.00 95.25 191 ALA A N 1
ATOM 1485 C CA . ALA A 1 191 ? -12.432 -4.144 24.262 1.00 95.25 191 ALA A CA 1
ATOM 1486 C C . ALA A 1 191 ? -12.005 -5.586 24.575 1.00 95.25 191 ALA A C 1
ATOM 1488 O O . ALA A 1 191 ? -11.464 -6.269 23.710 1.00 95.25 191 ALA A O 1
ATOM 1489 N N . LEU A 1 192 ? -12.323 -6.114 25.759 1.00 94.06 192 LEU A N 1
ATOM 1490 C CA . LEU A 1 192 ? -12.003 -7.503 26.115 1.00 94.06 192 LEU A CA 1
ATOM 1491 C C . LEU A 1 192 ? -12.766 -8.527 25.264 1.00 94.06 192 LEU A C 1
ATOM 1493 O O . LEU A 1 192 ? -12.194 -9.515 24.795 1.00 94.06 192 LEU A O 1
ATOM 1497 N N . GLN A 1 193 ? -14.048 -8.279 25.012 1.00 93.56 193 GLN A N 1
ATOM 1498 C CA . GLN A 1 193 ? -14.884 -9.212 24.271 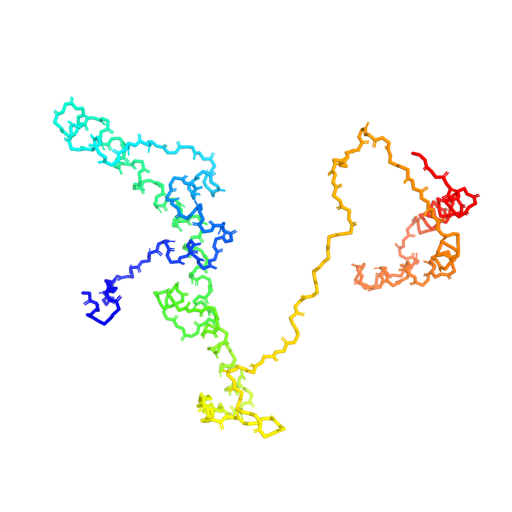1.00 93.56 193 GLN A CA 1
ATOM 1499 C C . GLN A 1 193 ? -14.544 -9.225 22.774 1.00 93.56 193 GLN A C 1
ATOM 1501 O O . GLN A 1 193 ? -14.486 -10.291 22.163 1.00 93.56 193 GLN A O 1
ATOM 1506 N N . THR A 1 194 ? -14.292 -8.060 22.182 1.00 93.75 194 THR A N 1
ATOM 1507 C CA . THR A 1 194 ? -14.078 -7.919 20.738 1.00 93.75 194 THR A CA 1
ATOM 1508 C C . THR A 1 194 ? -12.597 -7.991 20.383 1.00 93.75 194 THR A C 1
ATOM 1510 O O . THR A 1 194 ? -12.196 -8.822 19.569 1.00 93.75 194 THR A O 1
ATOM 1513 N N . GLU A 1 195 ? -11.762 -7.163 21.012 1.00 92.38 195 GLU A N 1
ATOM 1514 C CA . GLU A 1 195 ? -10.325 -7.076 20.715 1.00 92.38 195 GLU A CA 1
ATOM 1515 C C . GLU A 1 195 ? -9.531 -8.154 21.463 1.00 92.38 195 GLU A C 1
ATOM 1517 O O . GLU A 1 195 ? -8.631 -8.781 20.900 1.00 92.38 195 GLU A O 1
ATOM 1522 N N . GLY A 1 196 ? -9.929 -8.444 22.704 1.00 88.88 196 GLY A N 1
ATOM 1523 C CA . GLY A 1 196 ? -9.401 -9.529 23.532 1.00 88.88 196 GLY A CA 1
ATOM 1524 C C . GLY A 1 196 ? -9.905 -10.923 23.142 1.00 88.88 196 GLY A C 1
ATOM 1525 O O . GLY A 1 196 ? -9.563 -11.894 23.807 1.00 88.88 196 GLY A O 1
ATOM 1526 N N . LYS A 1 197 ? -10.674 -11.057 22.050 1.00 90.94 197 LYS A N 1
ATOM 1527 C CA . LYS A 1 197 ? -11.180 -12.338 21.513 1.00 90.94 197 LYS A CA 1
ATOM 1528 C C . LYS A 1 197 ? -12.041 -13.133 22.504 1.00 90.94 197 LYS A C 1
ATOM 1530 O O . LYS A 1 197 ? -11.905 -14.350 22.618 1.00 90.94 197 LYS A O 1
ATOM 1535 N N . GLY A 1 198 ? -12.963 -12.449 23.173 1.00 89.00 198 GLY A N 1
ATOM 1536 C CA . GLY A 1 198 ? -13.960 -13.065 24.049 1.00 89.00 198 GLY A CA 1
ATOM 1537 C C . GLY A 1 198 ? -13.512 -13.230 25.497 1.00 89.00 198 GLY A C 1
ATOM 1538 O O . GLY A 1 198 ? -14.132 -14.007 26.216 1.00 89.00 198 GLY A O 1
ATOM 1539 N N . MET A 1 199 ? -12.462 -12.523 25.920 1.00 89.88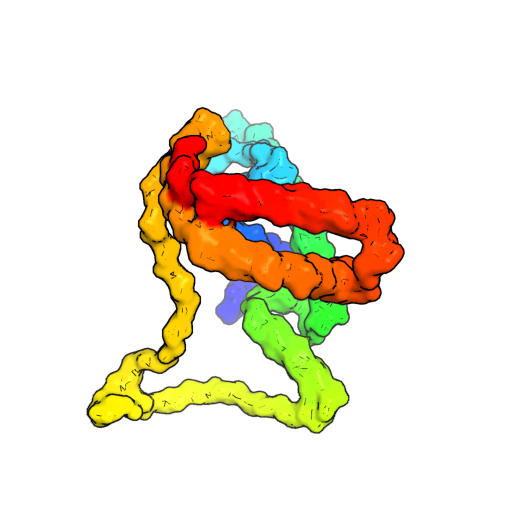 199 MET A N 1
ATOM 1540 C CA . MET A 1 199 ? -12.068 -12.476 27.326 1.00 89.88 199 MET A CA 1
ATOM 1541 C C . MET A 1 199 ? -13.141 -11.778 28.157 1.00 89.88 199 MET A C 1
ATOM 1543 O O . MET A 1 199 ? -13.755 -10.801 27.716 1.00 89.88 199 MET A O 1
ATOM 1547 N N . ALA A 1 200 ? -13.340 -12.271 29.373 1.00 88.62 200 ALA A N 1
ATOM 1548 C CA . ALA A 1 200 ? -14.186 -11.635 30.362 1.00 88.62 200 ALA A CA 1
ATOM 1549 C C . ALA A 1 200 ? -13.327 -10.859 31.380 1.00 88.62 200 ALA A C 1
ATOM 1551 O O . ALA A 1 200 ? -12.143 -11.164 31.553 1.00 88.62 200 ALA A O 1
ATOM 1552 N N . PRO A 1 201 ? -13.880 -9.846 32.072 1.00 86.00 201 PRO A N 1
ATOM 1553 C CA . PRO A 1 201 ? -13.150 -9.107 33.105 1.00 86.00 201 PRO A CA 1
ATOM 1554 C C . PRO A 1 201 ? -12.555 -10.002 34.202 1.00 86.00 201 PRO A C 1
ATOM 1556 O O . PRO A 1 201 ? -11.528 -9.663 34.785 1.00 86.00 201 PRO A O 1
ATOM 1559 N N . GLU A 1 202 ? -13.176 -11.151 34.471 1.00 88.38 202 GLU A N 1
ATOM 1560 C CA . GLU A 1 202 ? -12.724 -12.139 35.452 1.00 88.38 202 GLU A CA 1
ATOM 1561 C C . GLU A 1 202 ? -11.441 -12.865 35.019 1.00 88.38 202 GLU A C 1
ATOM 1563 O O . GLU A 1 202 ? -10.671 -13.308 35.871 1.00 88.38 202 GLU A O 1
ATOM 1568 N N . ASP A 1 203 ? -11.175 -12.941 33.711 1.00 89.00 203 ASP A N 1
ATOM 1569 C CA . ASP A 1 203 ? -9.952 -13.530 33.157 1.00 89.00 203 ASP A CA 1
ATOM 1570 C C . ASP A 1 203 ? -8.739 -12.589 33.311 1.00 89.00 203 ASP A C 1
ATOM 1572 O O . ASP A 1 203 ? -7.589 -12.982 33.092 1.00 89.00 203 ASP A O 1
ATOM 1576 N N . CYS A 1 204 ? -8.975 -11.329 33.689 1.00 87.88 204 CYS A N 1
ATOM 1577 C CA . CYS A 1 204 ? -7.965 -10.282 33.777 1.00 87.88 204 CYS A CA 1
ATOM 1578 C C . CYS A 1 204 ? -7.536 -10.019 35.228 1.00 87.88 204 CYS A C 1
ATOM 1580 O O . CYS A 1 204 ? -8.239 -9.368 36.000 1.00 87.88 204 CYS A O 1
ATOM 1582 N N . GLY A 1 205 ? -6.309 -10.412 35.585 1.00 91.88 205 GLY A N 1
ATOM 1583 C CA . GLY A 1 205 ? -5.767 -10.209 36.938 1.00 91.88 205 GLY A CA 1
ATOM 1584 C C . GLY A 1 205 ? -5.589 -8.743 37.370 1.00 91.88 205 GLY A C 1
ATOM 1585 O O . GLY A 1 205 ? -5.510 -8.468 38.563 1.00 91.88 205 GLY A O 1
ATOM 1586 N N . ASN A 1 206 ? -5.544 -7.799 36.427 1.00 93.81 206 ASN A N 1
ATOM 1587 C CA . ASN A 1 206 ? -5.318 -6.369 36.668 1.00 93.81 206 ASN A CA 1
ATOM 1588 C C . ASN A 1 206 ? -6.464 -5.468 36.163 1.00 93.81 206 ASN A C 1
ATOM 1590 O O . ASN A 1 206 ? -6.271 -4.260 36.023 1.00 93.81 206 ASN A O 1
ATOM 1594 N N . TYR A 1 207 ? -7.656 -6.019 35.898 1.00 93.06 207 TYR A N 1
ATOM 1595 C CA . TYR A 1 207 ? -8.784 -5.254 35.341 1.00 93.06 207 TYR A CA 1
ATOM 1596 C C . TYR A 1 207 ? -9.113 -4.002 36.164 1.00 93.06 207 TYR A C 1
ATOM 1598 O O . TYR A 1 207 ? -9.168 -2.890 35.642 1.00 93.06 207 TYR A O 1
ATOM 1606 N N . GLN A 1 208 ? -9.281 -4.183 37.476 1.00 93.25 208 GLN A N 1
ATOM 1607 C CA . GLN A 1 208 ? -9.655 -3.098 38.384 1.00 93.25 208 GLN A CA 1
ATOM 1608 C C . GLN A 1 208 ? -8.569 -2.019 38.481 1.00 93.25 208 GLN A C 1
ATOM 1610 O O . GLN A 1 208 ? -8.888 -0.833 38.546 1.00 93.25 208 GLN A O 1
ATOM 1615 N N . GLU A 1 209 ? -7.294 -2.414 38.442 1.00 95.81 209 GLU A N 1
ATOM 1616 C CA . GLU A 1 209 ? -6.160 -1.485 38.463 1.00 95.81 209 GLU A CA 1
ATOM 1617 C C . GLU A 1 209 ? -6.148 -0.605 37.208 1.00 95.81 209 GLU A C 1
ATOM 1619 O O . GLU A 1 209 ? -6.072 0.621 37.304 1.00 95.81 209 GLU A O 1
ATOM 1624 N N . VAL A 1 210 ? -6.291 -1.217 36.029 1.00 95.25 210 VAL A N 1
ATOM 1625 C CA . VAL A 1 210 ? -6.293 -0.503 34.746 1.00 95.25 210 VAL A CA 1
ATOM 1626 C C . VAL A 1 210 ? -7.511 0.410 34.630 1.00 95.25 210 VAL A C 1
ATOM 1628 O O . VAL A 1 210 ? -7.361 1.580 34.272 1.00 95.25 210 VAL A O 1
ATOM 1631 N N . ARG A 1 211 ? -8.702 -0.077 35.001 1.00 95.88 211 ARG A N 1
ATOM 1632 C CA . ARG A 1 211 ? -9.931 0.728 35.048 1.00 95.88 211 ARG A CA 1
ATOM 1633 C C . ARG A 1 211 ? -9.744 1.966 35.921 1.00 95.88 211 ARG A C 1
ATOM 1635 O O . ARG A 1 211 ? -10.030 3.077 35.479 1.00 95.88 211 ARG A O 1
ATOM 1642 N N . ALA A 1 212 ? -9.244 1.790 37.145 1.00 96.62 212 ALA A N 1
ATOM 1643 C CA . ALA A 1 212 ? -9.030 2.892 38.078 1.00 96.62 212 ALA A CA 1
ATOM 1644 C C . ALA A 1 212 ? -7.985 3.893 37.557 1.00 96.62 212 ALA A C 1
ATOM 1646 O O . ALA A 1 212 ? -8.186 5.104 37.655 1.00 96.62 212 ALA A O 1
ATOM 1647 N N . ALA A 1 213 ? -6.898 3.406 36.953 1.00 97.56 213 ALA A N 1
ATOM 1648 C CA . ALA A 1 213 ? -5.866 4.256 36.370 1.00 97.56 213 ALA A CA 1
ATOM 1649 C C . ALA A 1 213 ? -6.392 5.100 35.194 1.00 97.56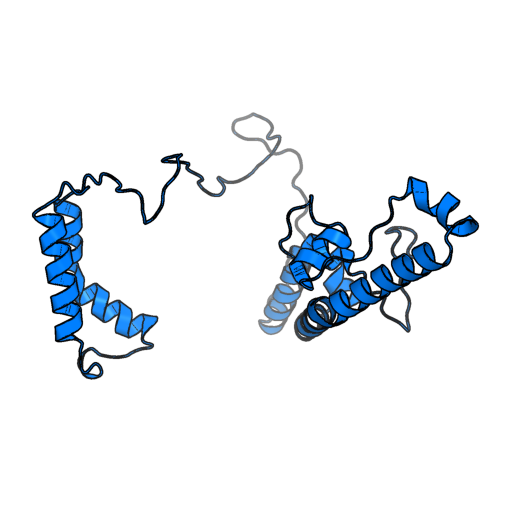 213 ALA A C 1
ATOM 1651 O O . ALA A 1 213 ? -6.008 6.263 35.053 1.00 97.56 213 ALA A O 1
ATOM 1652 N N . ILE A 1 214 ? -7.271 4.537 34.358 1.00 97.19 214 ILE A N 1
ATOM 1653 C CA . ILE A 1 214 ? -7.920 5.266 33.259 1.00 97.19 214 ILE A CA 1
ATOM 1654 C C . ILE A 1 214 ? -8.902 6.298 33.815 1.00 97.19 214 ILE A C 1
ATOM 1656 O O . ILE A 1 214 ? -8.813 7.470 33.448 1.00 97.19 214 ILE A O 1
ATOM 1660 N N . ALA A 1 215 ? -9.780 5.888 34.737 1.00 97.25 215 ALA A N 1
ATOM 1661 C CA . ALA A 1 215 ? -10.759 6.775 35.360 1.00 97.25 215 ALA A CA 1
ATOM 1662 C C . ALA A 1 215 ? -10.081 7.994 36.001 1.00 97.25 215 ALA A C 1
ATOM 1664 O O . ALA A 1 215 ? -10.437 9.127 35.692 1.00 97.25 215 ALA A O 1
ATOM 1665 N N . SER A 1 216 ? -9.020 7.777 36.782 1.00 97.50 216 SER A N 1
ATOM 1666 C CA . SER A 1 216 ? -8.280 8.857 37.443 1.00 97.50 216 SER A CA 1
ATOM 1667 C C . SER A 1 216 ? -7.681 9.869 36.453 1.00 97.50 216 SER A C 1
ATOM 1669 O O . SER A 1 216 ? -7.736 11.078 36.684 1.00 97.50 216 SER A O 1
ATOM 1671 N N . LYS A 1 217 ? -7.146 9.408 35.313 1.00 96.62 217 LYS A N 1
ATOM 1672 C CA . LYS A 1 217 ? -6.623 10.305 34.268 1.00 96.62 217 LYS A CA 1
ATOM 1673 C C . LYS A 1 217 ? -7.736 11.106 33.591 1.00 96.62 217 LYS A C 1
ATOM 1675 O O . LYS A 1 217 ? -7.550 12.290 33.323 1.00 96.62 217 LYS A O 1
ATOM 1680 N N . LEU A 1 218 ? -8.881 10.480 33.317 1.00 96.44 218 LEU A N 1
ATOM 1681 C CA . LEU A 1 218 ? -10.030 11.152 32.705 1.00 96.44 218 LEU A CA 1
ATOM 1682 C C . LEU A 1 218 ? -10.654 12.184 33.652 1.00 96.44 218 LEU A C 1
ATOM 1684 O O . LEU A 1 218 ? -10.972 13.286 33.212 1.00 96.44 218 LEU A O 1
ATOM 1688 N N . GLU A 1 219 ? -10.760 11.870 34.943 1.00 96.62 219 GLU A N 1
ATOM 1689 C CA . GLU A 1 219 ? -11.196 12.810 35.982 1.00 96.62 219 GLU A CA 1
ATOM 1690 C C . GLU A 1 219 ? -10.266 14.026 36.047 1.00 96.62 219 GLU A C 1
ATOM 1692 O O . GLU A 1 219 ? -10.737 15.162 36.002 1.00 96.62 219 GLU A O 1
ATOM 1697 N N . ALA A 1 220 ? -8.945 13.811 36.031 1.00 95.75 220 ALA A N 1
ATOM 1698 C CA . ALA A 1 220 ? -7.973 14.902 36.036 1.00 95.75 220 ALA A CA 1
ATOM 1699 C C . ALA A 1 220 ? -8.118 15.842 34.822 1.00 95.75 220 ALA A C 1
ATOM 1701 O O . ALA A 1 220 ? -7.994 17.059 34.975 1.00 95.75 220 ALA A O 1
ATOM 1702 N N . LEU A 1 221 ? -8.404 15.299 33.632 1.00 95.44 221 LEU A N 1
ATOM 1703 C CA . LEU A 1 221 ? -8.632 16.079 32.406 1.00 95.44 221 LEU A CA 1
ATOM 1704 C C . LEU A 1 221 ? -10.001 16.777 32.391 1.00 95.44 221 LEU A C 1
ATOM 1706 O O . LEU A 1 221 ? -10.112 17.897 31.890 1.00 95.44 221 LEU A O 1
ATOM 1710 N N . ARG A 1 222 ? -11.038 16.140 32.948 1.00 95.56 222 ARG A N 1
ATOM 1711 C CA . ARG A 1 222 ? -12.378 16.724 33.110 1.00 95.56 222 ARG A CA 1
ATOM 1712 C C . ARG A 1 222 ? -12.332 17.937 34.037 1.00 95.56 222 ARG A C 1
ATOM 1714 O O . ARG A 1 222 ? -12.907 18.975 33.708 1.00 95.56 222 ARG A O 1
ATOM 1721 N N . ASP A 1 223 ? -11.651 17.787 35.170 1.00 95.62 223 ASP A N 1
ATOM 1722 C CA . ASP A 1 223 ? -11.630 18.774 36.249 1.00 95.62 223 ASP A CA 1
ATOM 1723 C C . ASP A 1 223 ? -10.626 19.905 35.968 1.00 95.62 223 ASP A C 1
ATOM 1725 O O . ASP A 1 223 ? -10.845 21.042 36.388 1.00 95.62 223 ASP A O 1
ATOM 1729 N N . ASN A 1 224 ? -9.588 19.638 35.161 1.00 93.69 224 ASN A N 1
ATOM 1730 C CA . ASN A 1 224 ? -8.647 20.640 34.653 1.00 93.69 224 ASN A CA 1
ATOM 1731 C C . ASN A 1 224 ? -8.705 20.735 33.115 1.00 93.69 224 ASN A C 1
ATOM 1733 O O . ASN A 1 224 ? -7.809 20.252 32.421 1.00 93.69 224 ASN A O 1
ATOM 1737 N N . PRO A 1 225 ? -9.729 21.389 32.538 1.00 90.44 225 PRO A N 1
ATOM 1738 C CA . PRO A 1 225 ? -9.950 21.370 31.093 1.00 90.44 225 PRO A CA 1
ATOM 1739 C C . PRO A 1 225 ? -8.993 22.245 30.273 1.00 90.44 225 PRO A C 1
ATOM 1741 O O . PRO A 1 225 ? -9.032 22.209 29.046 1.00 90.44 225 PRO A O 1
ATOM 1744 N N . VAL A 1 226 ? -8.160 23.071 30.905 1.00 91.31 226 VAL A N 1
ATOM 1745 C CA . VAL A 1 226 ? -7.153 23.877 30.204 1.00 91.31 226 VAL A CA 1
ATOM 1746 C C . VAL A 1 226 ? -5.783 23.313 30.540 1.00 91.31 226 VAL A C 1
ATOM 1748 O O . VAL A 1 226 ? -5.331 23.439 31.673 1.00 91.31 226 VAL A O 1
ATOM 1751 N N . GLN A 1 227 ? -5.145 22.697 29.548 1.00 87.50 227 GLN A N 1
ATOM 1752 C CA . GLN A 1 227 ? -3.811 22.104 29.659 1.00 87.50 227 GLN A CA 1
ATOM 1753 C C . GLN A 1 227 ? -2.826 22.886 28.779 1.00 87.50 227 GLN A C 1
ATOM 1755 O O . GLN A 1 227 ? -3.232 23.516 27.794 1.00 87.50 227 GLN A O 1
ATOM 1760 N N . MET A 1 228 ? -1.545 22.867 29.148 1.00 78.19 228 MET A N 1
ATOM 1761 C CA . MET A 1 228 ? -0.438 23.412 28.353 1.00 78.19 228 MET A CA 1
ATOM 1762 C C . MET A 1 228 ? 0.513 22.308 27.920 1.00 78.19 228 MET A C 1
ATOM 1764 O O . MET A 1 228 ? 0.691 21.361 28.713 1.00 78.19 228 MET A O 1
#

Organism: NCBI:txid81844

InterPro domains:
  IPR012337 Ribonuclease H-like superfamily [SSF53098] (14-128)
  IPR029703 DNA polymerase epsilon catalytic subunit [PTHR10670] (1-227)
  IPR036397 Ribonuclease H superfamily [G3DSA:3.30.420.10] (2-106)

Foldseek 3Di:
DPPVPPDDQDDPDADQDVLLCLVAPVPDDPVQSDLQSCCCVPVVDGFQDDDPVCLVVCVPVPVVSNVSNVVSSVVSVVCSCVVPVPVVLVVLCVQFVDDSNCSSNPHVVVSVVRNVVVVCVVVVHDDDDDDDDDPFDDDPNHTDPDDDDDDDDDDDPDDDDDDPPDDDKFQADLVVLVVCLVCVVVVLQCCCCPVVVHDGCVNDPCSVVVSVVVNVVSVVCSVVRIGD